Protein AF-A0A4Y2KH23-F1 (afdb_monomer)

Foldseek 3Di:
DDDDDDDPPPPDDDDWDWWFFWDDPAFTWTADPVRDIDTDDGDDDDDDPDDDDDPWDQDVFFRTWTFGCDPPDRAGQKIKTKGKDALDPPPPPFVADPVCCVQQPVVCSVDIDIDIAIDGQFDPFAWAWACPDPDPPDHIDTDRRPCPPVVNLVSRLVSVVVVVCVCPDPVNVVVVRDPGPGDPVVCPVCVVVSSVSSSVVCVNRPTDPPQDEQNQAEDQLPPPSHQAYPLQDGRPDPPDGDQARHHHNTRHRDHCPVVSVVSNVVNVVSVVVVDPPVPDDDPDPDDDDPCVVVDDPPDD

Solvent-accessible surface area (backbone atoms only — not comparable to full-atom values): 18906 Å² total; per-residue (Å²): 138,86,78,86,82,73,85,81,83,70,86,80,83,84,83,77,56,52,44,39,52,40,81,38,102,54,36,53,37,49,37,45,76,85,80,49,78,47,86,73,53,86,66,90,87,80,90,86,87,77,95,71,100,63,101,78,63,64,51,91,64,44,49,45,46,30,32,36,52,36,94,87,52,101,51,50,43,29,44,34,39,33,25,62,47,60,74,76,64,57,76,76,78,71,69,54,57,70,68,55,42,58,60,70,43,55,86,48,42,91,46,93,42,75,47,71,45,61,43,70,29,72,64,76,41,70,52,52,76,43,79,72,62,92,53,90,84,57,73,63,47,75,43,66,45,80,59,70,33,65,66,44,46,57,51,46,37,54,40,50,53,49,43,50,52,55,53,66,29,69,73,34,44,75,74,65,49,70,80,80,84,70,68,59,90,89,42,73,85,30,65,87,40,57,65,64,41,38,49,53,48,48,73,76,63,70,74,82,89,80,68,75,54,34,83,37,14,37,37,59,80,84,43,88,82,37,42,15,28,90,84,30,36,34,71,97,46,84,99,41,68,64,79,52,44,32,34,36,68,63,65,59,87,60,77,52,65,63,60,27,53,51,48,42,55,54,47,51,52,55,50,55,70,71,48,84,57,95,82,67,84,74,88,82,88,69,93,69,82,83,63,73,89,76,63,68,98,83,72,132

pLDDT: mean 70.67, std 25.88, range [19.98, 98.38]

Structure (mmCIF, N/CA/C/O backbone):
data_AF-A0A4Y2KH23-F1
#
_entry.id   AF-A0A4Y2KH23-F1
#
loop_
_atom_site.group_PDB
_atom_site.id
_atom_site.type_symbol
_atom_site.label_atom_id
_atom_site.label_alt_id
_atom_site.label_comp_id
_atom_site.label_asym_id
_atom_site.label_entity_id
_atom_site.label_seq_id
_atom_site.pdbx_PDB_ins_code
_atom_site.Cartn_x
_atom_site.Cartn_y
_atom_site.Cartn_z
_atom_site.occupancy
_atom_site.B_iso_or_equiv
_atom_site.auth_seq_id
_atom_site.auth_comp_id
_atom_site.auth_asym_id
_atom_site.auth_atom_id
_atom_site.pdbx_PDB_model_num
ATOM 1 N N . MET A 1 1 ? 5.580 35.843 11.566 1.00 23.45 1 MET A N 1
ATOM 2 C CA . MET A 1 1 ? 4.644 36.441 10.587 1.00 23.45 1 MET A CA 1
ATOM 3 C C . MET A 1 1 ? 4.777 35.689 9.266 1.00 23.45 1 MET A C 1
ATOM 5 O O . MET A 1 1 ? 5.581 36.081 8.434 1.00 23.45 1 MET A O 1
ATOM 9 N N . CYS A 1 2 ? 4.043 34.591 9.079 1.00 19.98 2 CYS A N 1
ATOM 10 C CA . CYS A 1 2 ? 3.930 33.943 7.767 1.00 19.98 2 CYS A CA 1
ATOM 11 C C . CYS A 1 2 ? 2.692 34.508 7.065 1.00 19.98 2 CYS A C 1
ATOM 13 O O . CYS A 1 2 ? 1.589 34.417 7.603 1.00 19.98 2 CYS A O 1
ATOM 15 N N . ARG A 1 3 ? 2.871 35.142 5.902 1.00 20.91 3 ARG A N 1
ATOM 16 C CA . ARG A 1 3 ? 1.757 35.584 5.052 1.00 20.91 3 ARG A CA 1
ATOM 17 C C . ARG A 1 3 ? 1.299 34.425 4.166 1.00 20.91 3 ARG A C 1
ATOM 19 O O . ARG A 1 3 ? 2.123 33.767 3.540 1.00 20.91 3 ARG A O 1
ATOM 26 N N . ARG A 1 4 ? -0.021 34.232 4.101 1.00 21.44 4 ARG A N 1
ATOM 27 C CA . ARG A 1 4 ? -0.732 33.450 3.078 1.00 21.44 4 ARG A CA 1
ATOM 28 C C . ARG A 1 4 ? -0.324 33.949 1.689 1.00 21.44 4 ARG A C 1
ATOM 30 O O . ARG A 1 4 ? -0.474 35.138 1.418 1.00 21.44 4 ARG A O 1
ATOM 37 N N . VAL A 1 5 ? 0.129 33.053 0.818 1.00 25.16 5 VAL A N 1
ATOM 38 C CA . VAL A 1 5 ? 0.096 33.279 -0.631 1.00 25.16 5 VAL A CA 1
ATOM 39 C C . VAL A 1 5 ? -1.180 32.604 -1.122 1.00 25.16 5 VAL A C 1
ATOM 41 O O . VAL A 1 5 ? -1.342 31.399 -0.952 1.00 25.16 5 VAL A O 1
ATOM 44 N N . THR A 1 6 ? -2.134 33.402 -1.597 1.00 23.20 6 THR A N 1
ATOM 45 C CA . THR A 1 6 ? -3.434 32.943 -2.095 1.00 23.20 6 THR A CA 1
ATOM 46 C C . THR A 1 6 ? -3.326 32.399 -3.519 1.00 23.20 6 THR A C 1
ATOM 48 O O . THR A 1 6 ? -2.424 32.753 -4.276 1.00 23.20 6 THR A O 1
ATOM 51 N N . SER A 1 7 ? -4.271 31.521 -3.843 1.00 28.25 7 SER A N 1
ATOM 52 C CA . SER A 1 7 ? -4.408 30.615 -4.992 1.00 28.25 7 SER A CA 1
ATOM 53 C C . SER A 1 7 ? -4.465 31.238 -6.394 1.00 28.25 7 SER A C 1
ATOM 55 O O . SER A 1 7 ? -4.628 30.507 -7.367 1.00 28.25 7 SER A O 1
ATOM 57 N N . ASP A 1 8 ? -4.310 32.551 -6.546 1.00 22.89 8 ASP A N 1
ATOM 58 C CA . ASP A 1 8 ? -4.695 33.233 -7.791 1.00 22.89 8 ASP A CA 1
ATOM 59 C C . ASP A 1 8 ? -3.586 33.297 -8.858 1.00 22.89 8 ASP A C 1
ATOM 61 O O . ASP A 1 8 ? -3.820 33.782 -9.962 1.00 22.89 8 ASP A O 1
ATOM 65 N N . SER A 1 9 ? -2.377 32.791 -8.585 1.00 24.61 9 SER A N 1
ATOM 66 C CA . SER A 1 9 ? -1.238 32.871 -9.522 1.00 24.61 9 SER A CA 1
ATOM 67 C C . SER A 1 9 ? -0.923 31.583 -10.298 1.00 24.61 9 SER A C 1
ATOM 69 O O . SER A 1 9 ? -0.006 31.587 -11.117 1.00 24.61 9 SER A O 1
ATOM 71 N N . LEU A 1 10 ? -1.665 30.489 -10.080 1.00 30.12 10 LEU A N 1
ATOM 72 C CA . LEU A 1 10 ? -1.408 29.183 -10.719 1.00 30.12 10 LEU A CA 1
ATOM 73 C C . LEU A 1 10 ? -2.339 28.860 -11.899 1.00 30.12 10 LEU A C 1
ATOM 75 O O . LEU A 1 10 ? -2.181 27.826 -12.551 1.00 30.12 10 LEU A O 1
ATOM 79 N N . ALA A 1 11 ? -3.284 29.742 -12.216 1.00 24.42 11 ALA A N 1
ATOM 80 C CA . ALA A 1 11 ? -4.231 29.551 -13.306 1.00 24.42 11 ALA A CA 1
ATOM 81 C C . ALA A 1 11 ? -3.629 29.973 -14.656 1.00 24.42 11 ALA A C 1
ATOM 83 O O . ALA A 1 11 ? -4.035 30.993 -15.200 1.00 24.42 11 ALA A O 1
ATOM 84 N N . GLN A 1 12 ? -2.643 29.226 -15.169 1.00 27.17 12 GLN A N 1
ATOM 85 C CA . GLN A 1 12 ? -2.296 29.144 -16.602 1.00 27.17 12 GLN A CA 1
ATOM 86 C C . GLN A 1 12 ? -1.076 28.227 -16.810 1.00 27.17 12 GLN A C 1
ATOM 88 O O . GLN A 1 12 ? 0.062 28.687 -16.834 1.00 27.17 12 GLN A O 1
ATOM 93 N N . SER A 1 13 ? -1.295 26.914 -16.933 1.00 27.09 13 SER A N 1
ATOM 94 C CA . SER A 1 13 ? -0.541 26.030 -17.849 1.00 27.09 13 SER A CA 1
ATOM 95 C C . SER A 1 13 ? -0.932 24.556 -17.673 1.00 27.09 13 SER A C 1
ATOM 97 O O . SER A 1 13 ? -0.821 23.977 -16.595 1.00 27.09 13 SER A O 1
ATOM 99 N N . GLU A 1 14 ? -1.348 23.951 -18.782 1.00 25.73 14 GLU A N 1
ATOM 100 C CA . GLU A 1 14 ? -1.308 22.513 -19.066 1.00 25.73 14 GLU A CA 1
ATOM 101 C C . GLU A 1 14 ? -0.485 22.323 -20.355 1.00 25.73 14 GLU A C 1
ATOM 103 O O . GLU A 1 14 ? -0.471 23.254 -21.168 1.00 25.73 14 GLU A O 1
ATOM 108 N N . PRO A 1 15 ? 0.219 21.185 -20.566 1.00 35.81 15 PRO A N 1
ATOM 109 C CA . PRO A 1 15 ? -0.150 19.831 -20.133 1.00 35.81 15 PRO A CA 1
ATOM 110 C C . PRO A 1 15 ? 0.918 19.071 -19.314 1.00 35.81 15 PRO A C 1
ATOM 112 O O . PRO A 1 15 ? 2.116 19.329 -19.396 1.00 35.81 15 PRO A O 1
ATOM 115 N N . SER A 1 16 ? 0.462 18.055 -18.566 1.00 30.73 16 SER A N 1
ATOM 116 C CA . SER A 1 16 ? 1.234 17.077 -17.763 1.00 30.73 16 SER A CA 1
ATOM 117 C C . SER A 1 16 ? 2.024 17.637 -16.563 1.00 30.73 16 SER A C 1
ATOM 119 O O . SER A 1 16 ? 3.249 17.745 -16.582 1.00 30.73 16 SER A O 1
ATOM 121 N N . LYS A 1 17 ? 1.306 17.939 -15.472 1.00 36.91 17 LYS A N 1
ATOM 122 C CA . LYS A 1 17 ? 1.866 18.371 -14.180 1.00 36.91 17 LYS A CA 1
ATOM 123 C C . LYS A 1 17 ? 2.595 17.215 -13.474 1.00 36.91 17 LYS A C 1
ATOM 125 O O . LYS A 1 17 ? 1.992 16.419 -12.760 1.00 36.91 17 LYS A O 1
ATOM 130 N N . VAL A 1 18 ? 3.909 17.123 -13.655 1.00 34.44 18 VAL A N 1
ATOM 131 C CA . VAL A 1 18 ? 4.783 16.418 -12.705 1.00 34.44 18 VAL A CA 1
ATOM 132 C C . VAL A 1 18 ? 5.230 17.438 -11.669 1.00 34.44 18 VAL A C 1
ATOM 134 O O . VAL A 1 18 ? 6.025 18.324 -11.979 1.00 34.44 18 VAL A O 1
ATOM 137 N N . THR A 1 19 ? 4.712 17.329 -10.449 1.00 37.78 19 THR A N 1
ATOM 138 C CA . THR A 1 19 ? 5.128 18.186 -9.338 1.00 37.78 19 THR A CA 1
ATOM 139 C C . THR A 1 19 ? 6.183 17.435 -8.539 1.00 37.78 19 THR A C 1
ATOM 141 O O . THR A 1 19 ? 5.890 16.639 -7.648 1.00 37.78 19 THR A O 1
ATOM 144 N N . MET A 1 20 ? 7.450 17.666 -8.874 1.00 34.03 20 MET A N 1
ATOM 145 C CA . MET A 1 20 ? 8.556 17.132 -8.087 1.00 34.03 20 MET A CA 1
ATOM 146 C C . MET A 1 20 ? 8.697 17.969 -6.811 1.00 34.03 20 MET A C 1
ATOM 148 O O . MET A 1 20 ? 9.160 19.110 -6.857 1.00 34.03 20 MET A O 1
ATOM 152 N N . VAL A 1 21 ? 8.257 17.411 -5.683 1.00 33.31 21 VAL A N 1
ATOM 153 C CA . VAL A 1 21 ? 8.494 17.973 -4.350 1.00 33.31 21 VAL A CA 1
ATOM 154 C C . VAL A 1 21 ? 9.718 17.271 -3.777 1.00 33.31 21 VAL A C 1
ATOM 156 O O . VAL A 1 21 ? 9.652 16.109 -3.387 1.00 33.31 21 VAL A O 1
ATOM 159 N N . LEU A 1 22 ? 10.852 17.971 -3.768 1.00 31.50 22 LEU A N 1
ATOM 160 C CA . LEU A 1 22 ? 12.097 17.456 -3.207 1.00 31.50 22 LEU A CA 1
ATOM 161 C C . LEU A 1 22 ? 12.134 17.772 -1.710 1.00 31.50 22 LEU A C 1
ATOM 163 O O . LEU A 1 22 ? 12.276 18.933 -1.320 1.00 31.50 22 LEU A O 1
ATOM 167 N N . TYR A 1 23 ? 12.032 16.738 -0.878 1.00 29.91 23 TYR A N 1
ATOM 168 C CA . TYR A 1 23 ? 12.344 16.833 0.545 1.00 29.91 23 TYR A CA 1
ATOM 169 C C . TYR A 1 23 ? 13.845 16.607 0.734 1.00 29.91 23 TYR A C 1
ATOM 171 O O . TYR A 1 23 ? 14.314 15.473 0.720 1.00 29.91 23 TYR A O 1
ATOM 179 N N . SER A 1 24 ? 14.606 17.689 0.898 1.00 32.66 24 SER A N 1
ATOM 180 C CA . SER A 1 24 ? 15.935 17.622 1.505 1.00 32.66 24 SER A CA 1
ATOM 181 C C . SER A 1 24 ? 15.797 17.962 2.985 1.00 32.66 24 SER A C 1
ATOM 183 O O . SER A 1 24 ? 15.064 18.883 3.350 1.00 32.66 24 SER A O 1
ATOM 185 N N . SER A 1 25 ? 16.543 17.267 3.845 1.00 30.84 25 SER A N 1
ATOM 186 C CA . SER A 1 25 ? 16.662 17.576 5.277 1.00 30.84 25 SER A CA 1
ATOM 187 C C . SER A 1 25 ? 17.222 18.979 5.560 1.00 30.84 25 SER A C 1
ATOM 189 O O . SER A 1 25 ? 17.333 19.368 6.721 1.00 30.84 25 SER A O 1
ATOM 191 N N . THR A 1 26 ? 17.550 19.761 4.524 1.00 29.52 26 THR A N 1
ATOM 192 C CA . THR A 1 26 ? 18.034 21.136 4.673 1.00 29.52 26 THR A CA 1
ATOM 193 C C . THR A 1 26 ? 17.267 22.201 3.885 1.00 29.52 26 THR A C 1
ATOM 195 O O . THR A 1 26 ? 17.331 23.349 4.320 1.00 29.52 26 THR A O 1
ATOM 198 N N . GLU A 1 27 ? 16.496 21.881 2.828 1.00 30.50 27 GLU A N 1
ATOM 199 C CA . GLU A 1 27 ? 15.675 22.858 2.074 1.00 30.50 27 GLU A CA 1
ATOM 200 C C . GLU A 1 27 ? 14.473 22.209 1.340 1.00 30.50 27 GLU A C 1
ATOM 202 O O . GLU A 1 27 ? 14.573 21.099 0.817 1.00 30.50 27 GLU A O 1
ATOM 207 N N . CYS A 1 28 ? 13.342 22.925 1.245 1.00 28.34 28 CYS A N 1
ATOM 208 C CA . CYS A 1 28 ? 12.217 22.584 0.357 1.00 28.34 28 CYS A CA 1
ATOM 209 C C . CYS A 1 28 ? 12.418 23.238 -1.021 1.00 28.34 28 CYS A C 1
ATOM 211 O O . CYS A 1 28 ? 12.505 24.468 -1.120 1.00 28.34 28 CYS A O 1
ATOM 213 N N . LEU A 1 29 ? 12.443 22.431 -2.085 1.00 31.33 29 LEU A N 1
ATOM 214 C CA . LEU A 1 29 ? 12.467 22.893 -3.477 1.00 31.33 29 LEU A CA 1
ATOM 215 C C . LEU A 1 29 ? 11.171 22.482 -4.185 1.00 31.33 29 LEU A C 1
ATOM 217 O O . LEU A 1 29 ? 10.765 21.322 -4.125 1.00 31.33 29 LEU A O 1
ATOM 221 N N . TYR A 1 30 ? 10.545 23.437 -4.878 1.00 29.56 30 TYR A N 1
ATOM 222 C CA . TYR A 1 30 ? 9.380 23.204 -5.736 1.00 29.56 30 TYR A CA 1
ATOM 223 C C . TYR A 1 30 ? 9.796 23.298 -7.211 1.00 29.56 30 TYR A C 1
ATOM 225 O O . TYR A 1 30 ? 10.467 24.259 -7.610 1.00 29.56 30 TYR A O 1
ATOM 233 N N . ALA A 1 31 ? 9.393 22.319 -8.024 1.00 31.86 31 ALA A N 1
ATOM 234 C CA . ALA A 1 31 ? 9.513 22.370 -9.478 1.00 31.86 31 ALA A CA 1
ATOM 235 C C . ALA A 1 31 ? 8.220 22.925 -10.093 1.00 31.86 31 ALA A C 1
ATOM 237 O O . ALA A 1 31 ? 7.134 22.403 -9.851 1.00 31.86 31 ALA A O 1
ATOM 238 N N . THR A 1 32 ? 8.326 23.978 -10.907 1.00 30.19 32 THR A N 1
ATOM 239 C CA . THR A 1 32 ? 7.187 24.437 -11.724 1.00 30.19 32 THR A CA 1
ATOM 240 C C . THR A 1 32 ? 7.085 23.594 -12.998 1.00 30.19 32 THR A C 1
ATOM 242 O O . THR A 1 32 ? 8.096 23.054 -13.451 1.00 30.19 32 THR A O 1
ATOM 245 N N . GLY A 1 33 ? 5.887 23.500 -13.594 1.00 28.30 33 GLY A N 1
ATOM 246 C CA . GLY A 1 33 ? 5.537 22.616 -14.726 1.00 28.30 33 GLY A CA 1
ATOM 247 C C . GLY A 1 33 ? 6.393 22.717 -16.002 1.00 28.30 33 GLY A C 1
ATOM 248 O O . GLY A 1 33 ? 6.190 21.939 -16.924 1.00 28.30 33 GLY A O 1
ATOM 249 N N . ASN A 1 34 ? 7.388 23.610 -16.035 1.00 27.69 34 ASN A N 1
ATOM 250 C CA . ASN A 1 34 ? 8.397 23.725 -17.090 1.00 27.69 34 ASN A CA 1
ATOM 251 C C . ASN A 1 34 ? 9.761 23.100 -16.722 1.00 27.69 34 ASN A C 1
ATOM 253 O O . ASN A 1 34 ? 10.752 23.363 -17.397 1.00 27.69 34 ASN A O 1
ATOM 257 N N . GLY A 1 35 ? 9.855 22.317 -15.641 1.00 30.92 35 GLY A N 1
ATOM 258 C CA . GLY A 1 35 ? 11.104 21.648 -15.246 1.00 30.92 35 GLY A CA 1
ATOM 259 C C . GLY A 1 35 ? 12.166 22.582 -14.652 1.00 30.92 35 GLY A C 1
ATOM 260 O O . GLY A 1 35 ? 13.348 22.254 -14.660 1.00 30.92 35 GLY A O 1
ATOM 261 N N . THR A 1 36 ? 11.761 23.746 -14.131 1.00 27.59 36 THR A N 1
ATOM 262 C CA . THR A 1 36 ? 12.660 24.684 -13.437 1.00 27.59 36 THR A CA 1
ATOM 263 C C . THR A 1 36 ? 12.423 24.643 -11.927 1.00 27.59 36 THR A C 1
ATOM 265 O O . THR A 1 36 ? 11.287 24.775 -11.460 1.00 27.59 36 THR A O 1
ATOM 268 N N . PHE A 1 37 ? 13.505 24.452 -11.167 1.00 33.78 37 PHE A N 1
ATOM 269 C CA . PHE A 1 37 ? 13.514 24.399 -9.702 1.00 33.78 37 PHE A CA 1
ATOM 270 C C . PHE A 1 37 ? 13.705 25.807 -9.112 1.00 33.78 37 PHE A C 1
ATOM 272 O O . PHE A 1 37 ? 14.584 26.547 -9.557 1.00 33.78 37 PHE A O 1
ATOM 279 N N . ARG A 1 38 ? 12.909 26.191 -8.102 1.00 30.28 38 ARG A N 1
ATOM 280 C CA . ARG A 1 38 ? 13.111 27.433 -7.322 1.00 30.28 38 ARG A CA 1
ATOM 281 C C . ARG A 1 38 ? 13.264 27.128 -5.826 1.00 30.28 38 ARG A C 1
ATOM 283 O O . ARG A 1 38 ? 12.441 26.415 -5.259 1.00 30.28 38 ARG A O 1
ATOM 290 N N . GLN A 1 39 ? 14.311 27.690 -5.210 1.00 30.91 39 GLN A N 1
ATOM 291 C CA . GLN A 1 39 ? 14.680 27.576 -3.786 1.00 30.91 39 GLN A CA 1
ATOM 292 C C . GLN A 1 39 ? 13.744 28.399 -2.895 1.00 30.91 39 GLN A C 1
ATOM 294 O O . GLN A 1 39 ? 13.538 29.579 -3.178 1.00 30.91 39 GLN A O 1
ATOM 299 N N . VAL A 1 40 ? 13.174 27.794 -1.838 1.00 29.19 40 VAL A N 1
ATOM 300 C CA . VAL A 1 40 ? 12.154 28.465 -1.005 1.00 29.19 40 VAL A CA 1
ATOM 301 C C . VAL A 1 40 ? 12.583 28.720 0.448 1.00 29.19 40 VAL A C 1
ATOM 303 O O . VAL A 1 40 ? 12.196 29.759 0.970 1.00 29.19 40 VAL A O 1
ATOM 306 N N . VAL A 1 41 ? 13.407 27.900 1.121 1.00 26.59 41 VAL A N 1
ATOM 307 C CA . VAL A 1 41 ? 13.832 28.190 2.519 1.00 26.59 41 VAL A CA 1
ATOM 308 C C . VAL A 1 41 ? 15.168 27.524 2.873 1.00 26.59 41 VAL A C 1
ATOM 310 O O . VAL A 1 41 ? 15.341 26.354 2.559 1.00 26.59 41 VAL A O 1
ATOM 313 N N . ARG A 1 42 ? 16.047 28.240 3.598 1.00 25.67 42 ARG A N 1
ATOM 314 C CA . ARG A 1 42 ? 17.336 27.773 4.152 1.00 25.67 42 ARG A CA 1
ATOM 315 C C . ARG A 1 42 ? 17.248 27.627 5.680 1.00 25.67 42 ARG A C 1
ATOM 317 O O . ARG A 1 42 ? 16.921 28.611 6.344 1.00 25.67 42 ARG A O 1
ATOM 324 N N . MET A 1 43 ? 17.571 26.461 6.253 1.00 25.81 43 MET A N 1
ATOM 325 C CA . MET A 1 43 ? 17.738 26.295 7.713 1.00 25.81 43 MET A CA 1
ATOM 326 C C . MET A 1 43 ? 19.205 26.000 8.081 1.00 25.81 43 MET A C 1
ATOM 328 O O . MET A 1 43 ? 19.801 25.091 7.506 1.00 25.81 43 MET A O 1
ATOM 332 N N . PRO A 1 44 ? 19.830 26.757 9.008 1.00 24.27 44 PRO A N 1
ATOM 333 C CA . PRO A 1 44 ? 21.233 26.580 9.353 1.00 24.27 44 PRO A CA 1
ATOM 334 C C . PRO A 1 44 ? 21.394 25.596 10.522 1.00 24.27 44 PRO A C 1
ATOM 336 O O . PRO A 1 44 ? 20.778 25.774 11.569 1.00 24.27 44 PRO A O 1
ATOM 339 N N . ASN A 1 45 ? 22.309 24.638 10.352 1.00 26.86 45 ASN A N 1
ATOM 340 C CA . ASN A 1 45 ? 22.893 23.728 11.353 1.00 26.86 45 ASN A CA 1
ATOM 341 C C . ASN A 1 45 ? 22.297 22.310 11.442 1.00 26.86 45 ASN A C 1
ATOM 343 O O . ASN A 1 45 ? 21.460 22.011 12.287 1.00 26.86 45 ASN A O 1
ATOM 347 N N . SER A 1 46 ? 22.880 21.386 10.674 1.00 23.39 46 SER A N 1
ATOM 348 C CA . SER A 1 46 ? 23.209 20.030 11.151 1.00 23.39 46 SER A CA 1
ATOM 349 C C . SER A 1 46 ? 24.325 19.405 10.292 1.00 23.39 46 SER A C 1
ATOM 351 O O . SER A 1 46 ? 24.148 19.056 9.135 1.00 23.39 46 SER A O 1
ATOM 353 N N . VAL A 1 47 ? 25.520 19.379 10.889 1.00 23.28 47 VAL A N 1
ATOM 354 C CA . VAL A 1 47 ? 26.686 18.489 10.710 1.00 23.28 47 VAL A CA 1
ATOM 355 C C . VAL A 1 47 ? 26.842 17.745 9.365 1.00 23.28 47 VAL A C 1
ATOM 357 O O . VAL A 1 47 ? 26.534 16.564 9.246 1.00 23.28 47 VAL A O 1
ATOM 360 N N . CYS A 1 48 ? 27.493 18.400 8.397 1.00 23.30 48 CYS A N 1
ATOM 361 C CA . CYS A 1 48 ? 28.135 17.747 7.251 1.00 23.30 48 CYS A CA 1
ATOM 362 C C . CYS A 1 48 ? 29.601 17.404 7.575 1.00 23.30 48 CYS A C 1
ATOM 364 O O . CYS A 1 48 ? 30.440 18.298 7.701 1.00 23.30 48 CYS A O 1
ATOM 366 N N . ARG A 1 49 ? 29.948 16.115 7.628 1.00 22.92 49 ARG A N 1
ATOM 367 C CA . ARG A 1 49 ? 31.318 15.632 7.373 1.00 22.92 49 ARG A CA 1
ATOM 368 C C . ARG A 1 49 ? 31.268 14.411 6.459 1.00 22.92 49 ARG A C 1
ATOM 370 O O . ARG A 1 49 ? 31.278 13.284 6.930 1.00 22.92 49 ARG A O 1
ATOM 377 N N . ASN A 1 50 ? 31.217 14.660 5.154 1.00 24.28 50 ASN A N 1
ATOM 378 C CA . ASN A 1 50 ? 32.189 14.126 4.196 1.00 24.28 50 ASN A CA 1
ATOM 379 C C . ASN A 1 50 ? 31.907 14.687 2.795 1.00 24.28 50 ASN A C 1
ATOM 381 O O . ASN A 1 50 ? 31.021 14.248 2.079 1.00 24.28 50 ASN A O 1
ATOM 385 N N . VAL A 1 51 ? 32.673 15.731 2.483 1.00 26.97 51 VAL A N 1
ATOM 386 C CA . VAL A 1 51 ? 33.251 16.104 1.185 1.00 26.97 51 VAL A CA 1
ATOM 387 C C . VAL A 1 51 ? 32.632 15.446 -0.059 1.00 26.97 51 VAL A C 1
ATOM 389 O O . VAL A 1 51 ? 33.067 14.378 -0.476 1.00 26.97 51 VAL A O 1
ATOM 392 N N . SER A 1 52 ? 31.695 16.146 -0.702 1.00 25.02 52 SER A N 1
ATOM 393 C CA . SER A 1 52 ? 31.557 16.274 -2.165 1.00 25.02 52 SER A CA 1
ATOM 394 C C . SER A 1 52 ? 30.544 17.388 -2.450 1.00 25.02 52 SER A C 1
ATOM 396 O O . SER A 1 52 ? 29.409 17.336 -1.991 1.00 25.02 52 SER A O 1
ATOM 398 N N . TYR A 1 53 ? 30.971 18.444 -3.140 1.00 28.80 53 TYR A N 1
ATOM 399 C CA . TYR A 1 53 ? 30.132 19.592 -3.486 1.00 28.80 53 TYR A CA 1
ATOM 400 C C . TYR A 1 53 ? 29.128 19.194 -4.583 1.00 28.80 53 TYR A C 1
ATOM 402 O O . TYR A 1 53 ? 29.492 19.122 -5.752 1.00 28.80 53 TYR A O 1
ATOM 410 N N . GLY A 1 54 ? 27.872 18.939 -4.211 1.00 30.36 54 GLY A N 1
ATOM 411 C CA . GLY A 1 54 ? 26.764 18.677 -5.135 1.00 30.36 54 GLY A CA 1
ATOM 412 C C . GLY A 1 54 ? 25.402 18.731 -4.419 1.00 30.36 54 GLY A C 1
ATOM 413 O O . GLY A 1 54 ? 25.350 18.457 -3.223 1.00 30.36 54 GLY A O 1
ATOM 414 N N . PRO A 1 55 ? 24.300 19.109 -5.098 1.00 32.91 55 PRO A N 1
ATOM 415 C CA . PRO A 1 55 ? 22.997 19.435 -4.489 1.00 32.91 55 PRO A CA 1
ATOM 416 C C . PRO A 1 55 ? 22.150 18.221 -4.047 1.00 32.91 55 PRO A C 1
ATOM 418 O O . PRO A 1 55 ? 20.940 18.344 -3.878 1.00 32.91 55 PRO A O 1
ATOM 421 N N . LEU A 1 56 ? 22.754 17.046 -3.879 1.00 32.31 56 LEU A N 1
ATOM 422 C CA . LEU A 1 56 ? 22.059 15.801 -3.555 1.00 32.31 56 LEU A CA 1
ATOM 423 C C . LEU A 1 56 ? 22.425 15.376 -2.128 1.00 32.31 56 LEU A C 1
ATOM 425 O O . LEU A 1 56 ? 23.590 15.115 -1.842 1.00 32.31 56 LEU A O 1
ATOM 429 N N . SER A 1 57 ? 21.440 15.288 -1.235 1.00 33.31 57 SER A N 1
ATOM 430 C CA . SER A 1 57 ? 21.599 14.651 0.078 1.00 33.31 57 SER A CA 1
ATOM 431 C C . SER A 1 57 ? 20.430 13.699 0.339 1.00 33.31 57 SER A C 1
ATOM 433 O O . SER A 1 57 ? 19.276 14.113 0.256 1.00 33.31 57 SER A O 1
ATOM 435 N N . SER A 1 58 ? 20.767 12.440 0.631 1.00 35.88 58 SER A N 1
ATOM 436 C CA . SER A 1 58 ? 19.893 11.261 0.731 1.00 35.88 58 SER A CA 1
ATOM 437 C C . SER A 1 58 ? 19.180 11.155 2.082 1.00 35.88 58 SER A C 1
ATOM 439 O O . SER A 1 58 ? 19.794 11.408 3.118 1.00 35.88 58 SER A O 1
ATOM 441 N N . VAL A 1 59 ? 17.933 10.676 2.089 1.00 37.41 59 VAL A N 1
ATOM 442 C CA . VAL A 1 59 ? 17.378 9.954 3.247 1.00 37.41 59 VAL A CA 1
ATOM 443 C C . VAL A 1 59 ? 17.886 8.511 3.127 1.00 37.41 59 VAL A C 1
ATOM 445 O O . VAL A 1 59 ? 18.036 8.008 2.015 1.00 37.41 59 VAL A O 1
ATOM 448 N N . GLU A 1 60 ? 18.276 7.845 4.210 1.00 49.16 60 GLU A N 1
ATOM 449 C CA . GLU A 1 60 ? 18.780 6.467 4.093 1.00 49.16 60 GLU A CA 1
ATOM 450 C C . GLU A 1 60 ? 17.711 5.562 3.430 1.00 49.16 60 GLU A C 1
ATOM 452 O O . GLU A 1 60 ? 16.526 5.641 3.74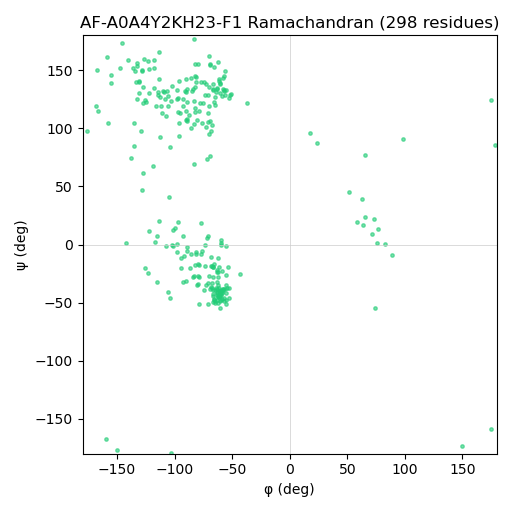9 1.00 49.16 60 GLU A O 1
ATOM 457 N N . PHE A 1 61 ? 18.143 4.753 2.452 1.00 58.78 61 PHE A N 1
ATOM 458 C CA . PHE A 1 61 ? 17.363 4.007 1.443 1.00 58.78 61 PHE A CA 1
ATOM 459 C C . PHE A 1 61 ? 16.745 4.835 0.295 1.00 58.78 61 PHE A C 1
ATOM 461 O O . PHE A 1 61 ? 17.023 4.529 -0.864 1.00 58.78 61 PHE A O 1
ATOM 468 N N . ILE A 1 62 ? 15.951 5.879 0.561 1.00 66.44 62 ILE A N 1
ATOM 469 C CA . ILE A 1 62 ? 15.343 6.717 -0.496 1.00 66.44 62 ILE A CA 1
ATOM 470 C C . ILE A 1 62 ? 16.166 7.985 -0.734 1.00 66.44 62 ILE A C 1
ATOM 472 O O . ILE A 1 62 ? 16.202 8.899 0.086 1.00 66.44 62 ILE A O 1
ATOM 476 N N . THR A 1 63 ? 16.760 8.091 -1.915 1.00 67.62 63 THR A N 1
ATOM 477 C CA . THR A 1 63 ? 17.612 9.219 -2.301 1.00 67.62 63 THR A CA 1
ATOM 478 C C . THR A 1 63 ? 16.803 10.439 -2.740 1.00 67.62 63 THR A C 1
ATOM 480 O O . THR A 1 63 ? 17.214 11.568 -2.482 1.00 67.62 63 THR A O 1
ATOM 483 N N . SER A 1 64 ? 15.655 10.247 -3.400 1.00 74.12 64 SER A N 1
ATOM 484 C CA . SER A 1 64 ? 14.738 11.345 -3.746 1.00 74.12 64 SER A CA 1
ATOM 485 C C . SER A 1 64 ? 13.309 10.864 -4.005 1.00 74.12 64 SER A C 1
ATOM 487 O O . SER A 1 64 ? 13.081 9.680 -4.254 1.00 74.12 64 SER A O 1
ATOM 489 N N . MET A 1 65 ? 12.345 11.789 -3.944 1.00 79.06 65 MET A N 1
ATOM 490 C CA . MET A 1 65 ? 10.922 11.516 -4.169 1.00 79.06 65 MET A CA 1
ATOM 491 C C . MET A 1 65 ? 10.301 12.542 -5.124 1.00 79.06 65 MET A C 1
ATOM 493 O O . MET A 1 65 ? 10.785 13.670 -5.236 1.00 79.06 65 MET A O 1
ATOM 497 N N . ALA A 1 66 ? 9.239 12.152 -5.827 1.00 81.38 66 ALA A N 1
ATOM 498 C CA . ALA A 1 66 ? 8.469 13.024 -6.712 1.00 81.38 66 ALA A CA 1
ATOM 499 C C . ALA A 1 66 ? 6.990 12.625 -6.731 1.00 81.38 66 ALA A C 1
ATOM 501 O O . ALA A 1 66 ? 6.677 11.449 -6.596 1.00 81.38 66 ALA A O 1
ATOM 502 N N . PHE A 1 67 ? 6.087 13.573 -6.988 1.00 82.31 67 PHE A N 1
ATOM 503 C CA . PHE A 1 67 ? 4.663 13.284 -7.140 1.00 82.31 67 PHE A CA 1
ATOM 504 C C . PHE A 1 67 ? 4.230 13.474 -8.596 1.00 82.31 67 PHE A C 1
ATOM 506 O O . PHE A 1 67 ? 4.558 14.478 -9.237 1.00 82.31 67 PHE A O 1
ATOM 513 N N . LEU A 1 68 ? 3.499 12.501 -9.142 1.00 78.00 68 LEU A N 1
ATOM 514 C CA . LEU A 1 68 ? 2.894 12.630 -10.470 1.00 78.00 68 LEU A CA 1
ATOM 515 C C . LEU A 1 68 ? 1.440 13.060 -10.302 1.00 78.00 68 LEU A C 1
ATOM 517 O O . LEU A 1 68 ? 0.697 12.408 -9.567 1.00 78.00 68 LEU A O 1
ATOM 521 N N . GLY A 1 69 ? 1.057 14.154 -10.966 1.00 68.31 69 GLY A N 1
ATOM 522 C CA . GLY A 1 69 ? -0.299 14.689 -10.896 1.00 68.31 69 GLY A CA 1
ATOM 523 C C . GLY A 1 69 ? -1.348 13.667 -11.330 1.00 68.31 69 GLY A C 1
ATOM 524 O O . GLY A 1 69 ? -1.098 12.870 -12.242 1.00 68.31 69 GLY A O 1
ATOM 525 N N . GLY A 1 70 ? -2.498 13.699 -10.655 1.00 63.19 70 GLY A N 1
ATOM 526 C CA . GLY A 1 70 ? -3.654 12.880 -10.994 1.00 63.19 70 GLY A CA 1
ATOM 527 C C . GLY A 1 70 ? -4.252 13.253 -12.348 1.00 63.19 70 GLY A C 1
ATOM 528 O O . GLY A 1 70 ? -4.093 14.379 -12.824 1.00 63.19 70 GLY A O 1
ATOM 529 N N . GLN A 1 71 ? -4.903 12.287 -13.001 1.00 59.34 71 GLN A N 1
ATOM 530 C CA . GLN A 1 71 ? -5.624 12.549 -14.256 1.00 59.34 71 GLN A CA 1
ATOM 531 C C . GLN A 1 71 ? -6.993 13.205 -14.035 1.00 59.34 71 GLN A C 1
ATOM 533 O O . GLN A 1 71 ? -7.458 13.919 -14.919 1.00 59.34 71 GLN A O 1
ATOM 538 N N . GLU A 1 72 ? -7.624 12.964 -12.882 1.00 59.12 72 GLU A N 1
ATOM 539 C CA . GLU A 1 72 ? -9.011 13.374 -12.607 1.00 59.12 72 GLU A CA 1
ATOM 540 C C . GLU A 1 72 ? -9.157 14.257 -11.358 1.00 59.12 72 GLU A C 1
ATOM 542 O O . GLU A 1 72 ? -10.100 15.043 -11.283 1.00 59.12 72 GLU A O 1
ATOM 547 N N . GLU A 1 73 ? -8.228 14.174 -10.399 1.00 60.78 73 GLU A N 1
ATOM 548 C CA . GLU A 1 73 ? -8.332 14.855 -9.103 1.00 60.78 73 GLU A CA 1
ATOM 549 C C . GLU A 1 73 ? -7.132 15.779 -8.827 1.00 60.78 73 GLU A C 1
ATOM 551 O O . GLU A 1 73 ? -6.047 15.614 -9.387 1.00 60.78 73 GLU A O 1
ATOM 556 N N . ASP A 1 74 ? -7.321 16.759 -7.937 1.00 71.50 74 ASP A N 1
ATOM 557 C CA . ASP A 1 74 ? -6.313 17.776 -7.571 1.00 71.50 74 ASP A CA 1
ATOM 558 C C . ASP A 1 74 ? -5.144 17.222 -6.721 1.00 71.50 74 ASP A C 1
ATOM 560 O O . ASP A 1 74 ? -4.275 17.972 -6.266 1.00 71.50 74 ASP A O 1
ATOM 564 N N . PHE A 1 75 ? -5.098 15.907 -6.499 1.00 73.44 75 PHE A N 1
ATOM 565 C CA . PHE A 1 75 ? -4.064 15.215 -5.730 1.00 73.44 75 PHE A CA 1
ATOM 566 C C . PHE A 1 75 ? -3.289 14.201 -6.590 1.00 73.44 75 PHE A C 1
ATOM 568 O O . PHE A 1 75 ? -3.749 13.797 -7.659 1.00 73.44 75 PHE A O 1
ATOM 575 N N . PRO A 1 76 ? -2.064 13.819 -6.184 1.00 83.31 76 PRO A N 1
ATOM 576 C CA . PRO A 1 76 ? -1.224 12.949 -6.999 1.00 83.31 76 PRO A CA 1
ATOM 577 C C . PRO A 1 76 ? -1.712 11.496 -7.025 1.00 83.31 76 PRO A C 1
ATOM 579 O O . PRO A 1 76 ? -2.022 10.917 -5.988 1.00 83.31 76 PRO A O 1
ATOM 582 N N . ASP A 1 77 ? -1.668 10.874 -8.205 1.00 83.25 77 ASP A N 1
ATOM 583 C CA . ASP A 1 77 ? -1.905 9.430 -8.361 1.00 83.25 77 ASP A CA 1
ATOM 584 C C . ASP A 1 77 ? -0.721 8.619 -7.818 1.00 83.25 77 ASP A C 1
ATOM 586 O O . ASP A 1 77 ? -0.881 7.511 -7.298 1.00 83.25 77 ASP A O 1
ATOM 590 N N . HIS A 1 78 ? 0.490 9.162 -7.980 1.00 86.88 78 HIS A N 1
ATOM 591 C CA . HIS A 1 78 ? 1.728 8.442 -7.723 1.00 86.88 78 HIS A CA 1
ATOM 592 C C . HIS A 1 78 ? 2.701 9.221 -6.857 1.00 86.88 78 HIS A C 1
ATOM 594 O O . HIS A 1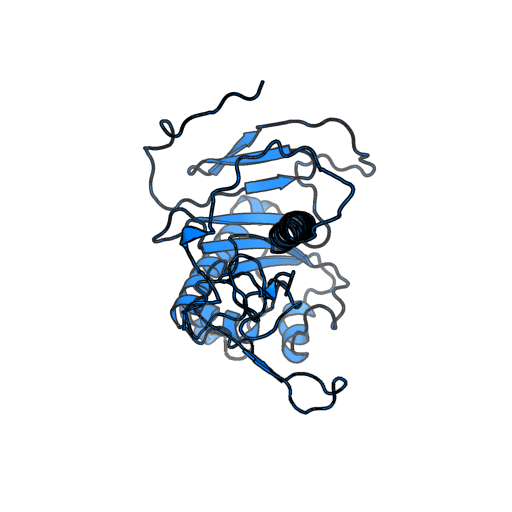 78 ? 2.959 10.402 -7.097 1.00 86.88 78 HIS A O 1
ATOM 600 N N . GLU A 1 79 ? 3.347 8.484 -5.963 1.00 88.12 79 GLU A N 1
ATOM 601 C CA . GLU A 1 79 ? 4.600 8.873 -5.332 1.00 88.12 79 GLU A CA 1
ATOM 602 C C . GLU A 1 79 ? 5.724 8.032 -5.943 1.00 88.12 79 GLU A C 1
ATOM 604 O O . GLU A 1 79 ? 5.697 6.799 -5.937 1.00 88.12 79 GLU A O 1
ATOM 609 N N . ILE A 1 80 ? 6.680 8.707 -6.567 1.00 86.38 80 ILE A N 1
ATOM 610 C CA . ILE A 1 80 ? 7.840 8.101 -7.204 1.00 86.38 80 ILE A CA 1
ATOM 611 C C . ILE A 1 80 ? 9.004 8.180 -6.237 1.00 86.38 80 ILE A C 1
ATOM 613 O O . ILE A 1 80 ? 9.375 9.274 -5.820 1.00 86.38 80 ILE A O 1
ATOM 617 N N . TYR A 1 81 ? 9.618 7.040 -5.953 1.00 84.12 81 TYR A N 1
ATOM 618 C CA . TYR A 1 81 ? 10.813 6.952 -5.128 1.00 84.12 81 TYR A CA 1
ATOM 619 C C . TYR A 1 81 ? 12.018 6.598 -5.992 1.00 84.12 81 TYR A C 1
ATOM 621 O O . TYR A 1 81 ? 11.980 5.630 -6.751 1.00 84.12 81 TYR A O 1
ATOM 629 N N . PHE A 1 82 ? 13.107 7.342 -5.837 1.00 81.50 82 PHE A N 1
ATOM 630 C CA . PHE A 1 82 ? 14.421 6.953 -6.331 1.00 81.50 82 PHE A CA 1
ATOM 631 C C . PHE A 1 82 ? 15.245 6.460 -5.156 1.00 81.50 82 PHE A C 1
ATOM 633 O O . PHE A 1 82 ? 15.429 7.190 -4.183 1.00 81.50 82 PHE A O 1
ATOM 640 N N . ALA A 1 83 ? 15.742 5.236 -5.258 1.00 75.44 83 ALA A N 1
ATOM 641 C CA . ALA A 1 83 ? 16.566 4.625 -4.229 1.00 75.44 83 ALA A CA 1
ATOM 642 C C . ALA A 1 83 ? 17.862 4.106 -4.836 1.00 75.44 83 ALA A C 1
ATOM 644 O O . ALA A 1 83 ? 17.856 3.451 -5.882 1.00 75.44 83 ALA A O 1
ATOM 645 N N . GLU A 1 84 ? 18.971 4.376 -4.161 1.00 71.00 84 GLU A N 1
ATOM 646 C CA . GLU A 1 84 ? 20.226 3.691 -4.421 1.00 71.00 84 GLU A CA 1
ATOM 647 C C . GLU A 1 84 ? 20.157 2.284 -3.829 1.00 71.00 84 GLU A C 1
ATOM 649 O O . GLU A 1 84 ? 19.956 2.080 -2.632 1.00 71.00 84 GLU A O 1
ATOM 654 N N . ILE A 1 85 ? 20.337 1.288 -4.687 1.00 65.25 85 ILE A N 1
ATOM 655 C CA . ILE A 1 85 ? 20.444 -0.098 -4.262 1.00 65.25 85 ILE A CA 1
ATOM 656 C C . ILE A 1 85 ? 21.924 -0.355 -3.983 1.00 65.25 85 ILE A C 1
ATOM 658 O O . ILE A 1 85 ? 22.744 -0.429 -4.901 1.00 65.25 85 ILE A O 1
ATOM 662 N N . SER A 1 86 ? 22.272 -0.449 -2.696 1.00 53.12 86 SER A N 1
ATOM 663 C CA . SER A 1 86 ? 23.635 -0.788 -2.282 1.00 53.12 86 SER A CA 1
ATOM 664 C C . SER A 1 86 ? 23.964 -2.253 -2.602 1.00 53.12 86 SER A C 1
ATOM 666 O O . SER A 1 86 ? 23.077 -3.095 -2.754 1.00 53.12 86 SER A O 1
ATOM 668 N N . LYS A 1 87 ? 25.264 -2.576 -2.621 1.00 49.88 87 LYS A N 1
ATOM 669 C CA . LYS A 1 87 ? 25.807 -3.941 -2.788 1.00 49.88 87 LYS A CA 1
ATOM 670 C C . LYS A 1 87 ? 25.247 -4.960 -1.786 1.00 49.88 87 LYS A C 1
ATOM 672 O O . LYS A 1 87 ? 25.351 -6.162 -1.998 1.00 49.88 87 LYS A O 1
ATOM 677 N N . ILE A 1 88 ? 24.683 -4.475 -0.682 1.00 47.00 88 ILE A N 1
ATOM 678 C CA . ILE A 1 88 ? 24.106 -5.262 0.399 1.00 47.00 88 ILE A CA 1
ATOM 679 C C . ILE A 1 88 ? 22.631 -4.881 0.485 1.00 47.00 88 ILE A C 1
ATOM 681 O O . ILE A 1 88 ? 22.208 -4.254 1.451 1.00 47.00 88 ILE A O 1
ATOM 685 N N . ILE A 1 89 ? 21.827 -5.222 -0.523 1.00 51.19 89 ILE A N 1
ATOM 686 C CA . ILE A 1 89 ? 20.444 -5.528 -0.174 1.00 51.19 89 ILE A CA 1
ATOM 687 C C . ILE A 1 89 ? 20.438 -6.977 0.300 1.00 51.19 89 ILE A C 1
ATOM 689 O O . ILE A 1 89 ? 20.726 -7.873 -0.503 1.00 51.19 89 ILE A O 1
ATOM 693 N N . PRO A 1 90 ? 20.151 -7.236 1.590 1.00 47.47 90 PRO A N 1
ATOM 694 C CA . PRO A 1 90 ? 19.918 -8.586 2.057 1.00 47.47 90 PRO A CA 1
ATOM 695 C C . PRO A 1 90 ? 18.878 -9.225 1.138 1.00 47.47 90 PRO A C 1
ATOM 697 O O . PRO A 1 90 ? 17.811 -8.647 0.920 1.00 47.47 90 PRO A O 1
ATOM 700 N N . LYS A 1 91 ? 19.163 -10.431 0.629 1.00 49.47 91 LYS A N 1
ATOM 701 C CA . LYS A 1 91 ? 18.181 -11.287 -0.072 1.00 49.47 91 LYS A CA 1
ATOM 702 C C . LYS A 1 91 ? 16.819 -11.327 0.642 1.00 49.47 91 LYS A C 1
ATOM 704 O O . LYS A 1 91 ? 15.800 -11.571 0.010 1.00 49.47 91 LYS A O 1
ATOM 709 N N . GLU A 1 92 ? 16.836 -11.082 1.947 1.00 49.28 92 GLU A N 1
ATOM 710 C CA . GLU A 1 92 ? 15.728 -11.136 2.889 1.00 49.28 92 GLU A CA 1
ATOM 711 C C . GLU A 1 92 ? 14.909 -9.833 2.993 1.00 49.28 92 GLU A C 1
ATOM 713 O O . GLU A 1 92 ? 13.765 -9.895 3.424 1.00 49.28 92 GLU A O 1
ATOM 718 N N . GLN A 1 93 ? 15.426 -8.662 2.586 1.00 50.22 93 GLN A N 1
ATOM 719 C CA . GLN A 1 93 ? 14.740 -7.377 2.823 1.00 50.22 93 GLN A CA 1
ATOM 720 C C . GLN A 1 93 ? 13.665 -7.019 1.789 1.00 50.22 93 GLN A C 1
ATOM 722 O O . GLN A 1 93 ? 12.730 -6.302 2.130 1.00 50.22 93 GLN A O 1
ATOM 727 N N . ILE A 1 94 ? 13.772 -7.499 0.544 1.00 55.81 94 ILE A N 1
ATOM 728 C CA . ILE A 1 94 ? 12.804 -7.157 -0.524 1.00 55.81 94 ILE A CA 1
ATOM 729 C C . ILE A 1 94 ? 11.878 -8.322 -0.892 1.00 55.81 94 ILE A C 1
ATOM 731 O O . ILE A 1 94 ? 11.032 -8.182 -1.770 1.00 55.81 94 ILE A O 1
ATOM 735 N N . GLY A 1 95 ? 12.052 -9.491 -0.264 1.00 58.16 95 GLY A N 1
ATOM 736 C CA . GLY A 1 95 ? 11.202 -10.662 -0.506 1.00 58.16 95 GLY A CA 1
ATOM 737 C C . GLY A 1 95 ? 11.181 -11.151 -1.960 1.00 58.16 95 GLY A C 1
ATOM 738 O O . GLY A 1 95 ? 10.249 -11.849 -2.354 1.00 58.16 95 GLY A O 1
ATOM 739 N N . PHE A 1 96 ? 12.173 -10.786 -2.783 1.00 65.94 96 PHE A N 1
ATOM 740 C CA . PHE A 1 96 ? 12.197 -11.211 -4.178 1.00 65.94 96 PHE A CA 1
ATOM 741 C C . PHE A 1 96 ? 12.253 -12.729 -4.280 1.00 65.94 96 PHE A C 1
ATOM 743 O O . PHE A 1 96 ? 13.051 -13.391 -3.613 1.00 65.94 96 PHE A O 1
ATOM 750 N N . HIS A 1 97 ? 11.470 -13.275 -5.210 1.00 70.38 97 HIS A N 1
ATOM 751 C CA . HIS A 1 97 ? 11.610 -14.675 -5.570 1.00 70.38 97 HIS A CA 1
ATOM 752 C C . HIS A 1 97 ? 13.075 -14.943 -5.991 1.00 70.38 97 HIS A C 1
ATOM 754 O O . HIS A 1 97 ? 13.625 -14.182 -6.793 1.00 70.38 97 HIS A O 1
ATOM 760 N N . PRO A 1 98 ? 13.743 -16.009 -5.513 1.00 72.94 98 PRO A N 1
ATOM 761 C CA . PRO A 1 98 ? 15.185 -16.195 -5.722 1.00 72.94 98 PRO A CA 1
ATOM 762 C C . PRO A 1 98 ? 15.629 -16.157 -7.191 1.00 72.94 98 PRO A C 1
ATOM 764 O O . PRO A 1 98 ? 16.703 -15.650 -7.518 1.00 72.94 98 PRO A O 1
ATOM 767 N N . ILE A 1 99 ? 14.782 -16.667 -8.092 1.00 74.38 99 ILE A N 1
ATOM 768 C CA . ILE A 1 99 ? 15.021 -16.644 -9.544 1.00 74.38 99 ILE A CA 1
ATOM 769 C C . ILE A 1 99 ? 15.075 -15.207 -10.067 1.00 74.38 99 ILE A C 1
ATOM 771 O O . ILE A 1 99 ? 15.940 -14.868 -10.869 1.00 74.38 99 ILE A O 1
ATOM 775 N N . ILE A 1 100 ? 14.177 -14.357 -9.582 1.00 73.81 100 ILE A N 1
ATOM 776 C CA . ILE A 1 100 ? 14.074 -12.963 -9.984 1.00 73.81 100 ILE A CA 1
ATOM 777 C C . ILE A 1 100 ? 15.319 -12.179 -9.558 1.00 73.81 100 ILE A C 1
ATOM 779 O O . ILE A 1 100 ? 15.925 -11.497 -10.385 1.00 73.81 100 ILE A O 1
ATOM 783 N N . TYR A 1 101 ? 15.757 -12.354 -8.309 1.00 75.25 101 TYR A N 1
ATOM 784 C CA . TYR A 1 101 ? 17.001 -11.760 -7.819 1.00 75.25 101 TYR A CA 1
ATOM 785 C C . TYR A 1 101 ? 18.204 -12.188 -8.672 1.00 75.25 101 TYR A C 1
ATOM 787 O O . TYR A 1 101 ? 18.987 -11.352 -9.124 1.00 75.25 101 TYR A O 1
ATOM 795 N N . LYS A 1 102 ? 18.329 -13.496 -8.939 1.00 76.75 102 LYS A N 1
ATOM 796 C CA . LYS A 1 102 ? 19.442 -14.053 -9.719 1.00 76.75 102 LYS A CA 1
ATOM 797 C C . LYS A 1 102 ? 19.489 -13.502 -11.144 1.00 76.75 102 LYS A C 1
ATOM 799 O O . LYS A 1 102 ? 20.576 -13.302 -11.672 1.00 76.75 102 LYS A O 1
ATOM 804 N N . LEU A 1 103 ? 18.334 -13.288 -11.770 1.00 75.75 103 LEU A N 1
ATOM 805 C CA . LEU A 1 103 ? 18.266 -12.798 -13.143 1.00 75.75 103 LEU A CA 1
ATOM 806 C C . LEU A 1 103 ? 18.510 -11.290 -13.220 1.00 75.75 103 LEU A C 1
ATOM 808 O O . LEU A 1 103 ? 19.348 -10.861 -14.008 1.00 75.75 103 LEU A O 1
ATOM 812 N N . LEU A 1 104 ? 17.803 -10.484 -12.423 1.00 74.62 104 LEU A N 1
ATOM 813 C CA . LEU A 1 104 ? 17.823 -9.029 -12.595 1.00 74.62 104 LEU A CA 1
ATOM 814 C C . LEU A 1 104 ? 18.868 -8.297 -11.764 1.00 74.62 104 LEU A C 1
ATOM 816 O O . LEU A 1 104 ? 19.345 -7.262 -12.211 1.00 74.62 104 LEU A O 1
ATOM 820 N N . ILE A 1 105 ? 19.197 -8.796 -10.574 1.00 75.88 105 ILE A N 1
ATOM 821 C CA . ILE A 1 105 ? 20.025 -8.056 -9.613 1.00 75.88 105 ILE A CA 1
ATOM 822 C C . ILE A 1 105 ? 21.450 -8.602 -9.585 1.00 75.88 105 ILE A C 1
ATOM 824 O O . ILE A 1 105 ? 22.399 -7.830 -9.677 1.00 75.88 105 ILE A O 1
ATOM 828 N N . SER A 1 106 ? 21.616 -9.927 -9.533 1.00 77.00 106 SER A N 1
ATOM 829 C CA . SER A 1 106 ? 22.940 -10.551 -9.382 1.00 77.00 106 SER A CA 1
ATOM 830 C C . SER A 1 106 ? 23.974 -10.158 -10.455 1.00 77.00 106 SER A C 1
ATOM 832 O O . SER A 1 106 ? 25.119 -9.898 -10.090 1.00 77.00 106 SER A O 1
ATOM 834 N N . PRO A 1 107 ? 23.629 -9.986 -11.753 1.00 80.00 107 PRO A N 1
ATOM 835 C CA . PRO A 1 107 ? 24.601 -9.523 -12.752 1.00 80.00 107 PRO A CA 1
ATOM 836 C C . PRO A 1 107 ? 25.182 -8.128 -12.473 1.00 80.00 107 PRO A C 1
ATOM 838 O O . PRO A 1 107 ? 26.232 -7.781 -13.012 1.00 80.00 107 PRO A O 1
ATOM 841 N N . TYR A 1 108 ? 24.502 -7.329 -11.648 1.00 78.12 108 TYR A N 1
ATOM 842 C CA . TYR A 1 108 ? 24.843 -5.940 -11.347 1.00 78.12 108 TYR A CA 1
ATOM 843 C C . TYR A 1 108 ? 25.198 -5.714 -9.869 1.00 78.12 108 TYR A C 1
ATOM 845 O O . TYR A 1 108 ? 25.534 -4.594 -9.499 1.00 78.12 108 TYR A O 1
ATOM 853 N N . GLU A 1 109 ? 25.205 -6.764 -9.036 1.00 73.31 109 GLU A N 1
ATOM 854 C CA . GLU A 1 109 ? 25.386 -6.687 -7.573 1.00 73.31 109 GLU A CA 1
ATOM 855 C C . GLU A 1 109 ? 26.714 -6.042 -7.136 1.00 73.31 109 GLU A C 1
ATOM 857 O O . GLU A 1 109 ? 26.825 -5.493 -6.041 1.00 73.31 109 GLU A O 1
ATOM 862 N N . ASN A 1 110 ? 27.719 -6.064 -8.014 1.00 71.06 110 ASN A N 1
ATOM 863 C CA . ASN A 1 110 ? 29.039 -5.491 -7.758 1.00 71.06 110 ASN A CA 1
ATOM 864 C C . ASN A 1 110 ? 29.169 -4.010 -8.166 1.00 71.06 110 ASN A C 1
ATOM 866 O O . ASN A 1 110 ? 30.200 -3.392 -7.878 1.00 71.06 110 ASN A O 1
ATOM 870 N N . GLY A 1 111 ? 28.149 -3.432 -8.808 1.00 70.25 111 GLY A N 1
ATOM 871 C CA . GLY A 1 111 ? 28.123 -2.048 -9.285 1.00 70.25 111 GLY A CA 1
ATOM 872 C C . GLY A 1 111 ? 27.102 -1.171 -8.549 1.00 70.25 111 GLY A C 1
ATOM 873 O O . GLY A 1 111 ? 26.234 -1.687 -7.846 1.00 70.25 111 GLY A O 1
ATOM 874 N N . PRO A 1 112 ? 27.196 0.164 -8.687 1.00 72.75 112 PRO A N 1
ATOM 875 C CA . PRO A 1 112 ? 26.159 1.063 -8.199 1.00 72.75 112 PRO A CA 1
ATOM 876 C C . PRO A 1 112 ? 24.870 0.853 -9.000 1.00 72.75 112 PRO A C 1
ATOM 878 O O . PRO A 1 112 ? 24.892 0.788 -10.232 1.00 72.75 112 PRO A O 1
ATOM 881 N N . MET A 1 113 ? 23.746 0.759 -8.296 1.00 77.06 113 MET A N 1
ATOM 882 C CA . MET A 1 113 ? 22.424 0.596 -8.886 1.00 77.06 113 MET A CA 1
ATOM 883 C C . MET A 1 113 ? 21.473 1.646 -8.329 1.00 77.06 113 MET A C 1
ATOM 885 O O . MET A 1 113 ? 21.571 2.048 -7.173 1.00 77.06 113 MET A O 1
ATOM 889 N N . MET A 1 114 ? 20.508 2.038 -9.149 1.00 78.00 114 MET A N 1
ATOM 890 C CA . MET A 1 114 ? 19.403 2.889 -8.740 1.00 78.00 114 MET A CA 1
ATOM 891 C C . MET A 1 114 ? 18.102 2.251 -9.212 1.00 78.00 114 MET A C 1
ATOM 893 O O . MET A 1 114 ? 18.025 1.742 -10.333 1.00 78.00 114 MET A O 1
ATOM 897 N N . ILE A 1 115 ? 17.077 2.306 -8.372 1.00 81.50 115 ILE A N 1
ATOM 898 C CA . ILE A 1 115 ? 15.717 1.908 -8.712 1.00 81.50 115 ILE A CA 1
ATOM 899 C C . ILE A 1 115 ? 14.801 3.128 -8.691 1.00 81.50 115 ILE A C 1
ATOM 901 O O . ILE A 1 115 ? 14.953 4.017 -7.858 1.00 81.50 115 ILE A O 1
ATOM 905 N N . CYS A 1 116 ? 13.855 3.154 -9.626 1.00 85.44 116 CYS A N 1
ATOM 906 C CA . CYS A 1 116 ? 12.733 4.081 -9.623 1.00 85.44 116 CYS A CA 1
ATOM 907 C C . CYS A 1 116 ? 11.469 3.268 -9.354 1.00 85.44 116 CYS A C 1
ATOM 909 O O . CYS A 1 116 ? 11.101 2.410 -10.159 1.00 85.44 116 CYS A O 1
ATOM 911 N N . LEU A 1 117 ? 10.850 3.501 -8.204 1.00 87.50 117 LEU A N 1
ATOM 912 C CA . LEU A 1 117 ? 9.635 2.832 -7.764 1.00 87.50 117 LEU A CA 1
ATOM 913 C C . LEU A 1 117 ? 8.460 3.773 -7.978 1.00 87.50 117 LEU A C 1
ATOM 915 O O . LEU A 1 117 ? 8.544 4.949 -7.640 1.00 87.50 117 LEU A O 1
ATOM 919 N N . SER A 1 118 ? 7.360 3.248 -8.504 1.00 91.38 118 SER A N 1
ATOM 920 C CA . SER A 1 118 ? 6.096 3.970 -8.562 1.00 91.38 118 SER A CA 1
ATOM 921 C C . SER A 1 118 ? 5.138 3.373 -7.544 1.00 91.38 118 SER A C 1
ATOM 923 O O . SER A 1 118 ? 4.695 2.240 -7.707 1.00 91.38 118 SER A O 1
ATOM 925 N N . GLN A 1 119 ? 4.840 4.128 -6.490 1.00 91.19 119 GLN A N 1
ATOM 926 C CA . GLN A 1 119 ? 3.793 3.797 -5.534 1.00 91.19 119 GLN A CA 1
ATOM 927 C C . GLN A 1 119 ? 2.483 4.417 -6.003 1.00 91.19 119 GLN A C 1
ATOM 929 O O . GLN A 1 119 ? 2.442 5.599 -6.340 1.00 91.19 119 GLN A O 1
ATOM 934 N N . LEU A 1 120 ? 1.418 3.621 -6.013 1.00 91.81 120 LEU A N 1
ATOM 935 C CA . LEU A 1 120 ? 0.063 4.112 -6.227 1.00 91.81 120 LEU A CA 1
ATOM 936 C C . LEU A 1 120 ? -0.488 4.631 -4.894 1.00 91.81 120 LEU A C 1
ATOM 938 O O . LEU A 1 120 ? -0.500 3.888 -3.914 1.00 91.81 120 LEU A O 1
ATOM 942 N N . LEU A 1 121 ? -0.915 5.893 -4.851 1.00 89.88 121 LEU A N 1
ATOM 943 C CA . LEU A 1 121 ? -1.407 6.533 -3.623 1.00 89.88 121 LEU A CA 1
ATOM 944 C C . LEU A 1 121 ? -2.885 6.240 -3.356 1.00 89.88 121 LEU A C 1
ATOM 946 O O . LEU A 1 121 ? -3.306 6.174 -2.205 1.00 89.88 121 LEU A O 1
ATOM 950 N N . HIS A 1 122 ? -3.655 5.997 -4.417 1.00 90.69 122 HIS A N 1
ATOM 951 C CA . HIS A 1 122 ? -5.097 5.760 -4.348 1.00 90.69 122 HIS A CA 1
ATOM 952 C C . HIS A 1 122 ? -5.486 4.456 -5.058 1.00 90.69 122 HIS A C 1
ATOM 954 O O . HIS A 1 122 ? -6.221 4.490 -6.045 1.00 90.69 122 HIS A O 1
ATOM 960 N N . PRO A 1 123 ? -4.985 3.293 -4.595 1.00 93.12 123 PRO A N 1
ATOM 961 C CA . PRO A 1 123 ? -5.348 2.015 -5.194 1.00 93.12 123 PRO A CA 1
ATOM 962 C C . PRO A 1 123 ? -6.853 1.763 -5.064 1.00 93.12 123 PRO A C 1
ATOM 964 O O . PRO A 1 123 ? -7.460 2.071 -4.030 1.00 93.12 123 PRO A O 1
ATOM 967 N N . LYS A 1 124 ? -7.455 1.161 -6.089 1.00 94.31 124 LYS A N 1
ATOM 968 C CA . LYS A 1 124 ? -8.851 0.703 -6.082 1.00 94.31 124 LYS A CA 1
ATOM 969 C C . LYS A 1 124 ? -8.986 -0.730 -5.579 1.00 94.31 124 LYS A C 1
ATOM 971 O O . LYS A 1 124 ? -9.963 -1.037 -4.898 1.00 94.31 124 LYS A O 1
ATOM 976 N N . SER A 1 125 ? -7.977 -1.568 -5.811 1.00 95.44 125 SER A N 1
ATOM 977 C CA . SER A 1 125 ? -7.915 -2.933 -5.282 1.00 95.44 125 SER A CA 1
ATOM 978 C C . SER A 1 125 ? -8.007 -2.936 -3.752 1.00 95.44 125 SER A C 1
ATOM 980 O O . SER A 1 125 ? -7.517 -2.025 -3.071 1.00 95.44 125 SER A O 1
ATOM 982 N N . ARG A 1 126 ? -8.649 -3.961 -3.187 1.00 95.25 126 ARG A N 1
ATOM 983 C CA . ARG A 1 126 ? -8.809 -4.139 -1.737 1.00 95.25 126 ARG A CA 1
ATOM 984 C C . ARG A 1 126 ? -8.426 -5.556 -1.340 1.00 95.25 126 ARG A C 1
ATOM 986 O O . ARG A 1 126 ? -8.915 -6.516 -1.928 1.00 95.25 126 ARG A O 1
ATOM 993 N N . GLY A 1 127 ? -7.577 -5.649 -0.322 1.00 95.06 127 GLY A N 1
ATOM 994 C CA . GLY A 1 127 ? -7.147 -6.903 0.285 1.00 95.06 127 GLY A CA 1
ATOM 995 C C . GLY A 1 127 ? -7.824 -7.186 1.623 1.00 95.06 127 GLY A C 1
ATOM 996 O O . GLY A 1 127 ? -8.634 -6.401 2.119 1.00 95.06 127 GLY A O 1
ATOM 997 N N . THR A 1 128 ? -7.460 -8.311 2.233 1.00 96.50 128 THR A N 1
ATOM 998 C CA . THR A 1 128 ? -7.955 -8.741 3.540 1.00 96.50 128 THR A CA 1
ATOM 999 C C . THR A 1 128 ? -6.837 -9.268 4.435 1.00 96.50 128 THR A C 1
ATOM 1001 O O . THR A 1 128 ? -5.829 -9.805 3.974 1.00 96.50 128 THR A O 1
ATOM 1004 N N . VAL A 1 129 ? -7.047 -9.134 5.744 1.00 95.88 129 VAL A N 1
ATOM 1005 C CA . VAL A 1 129 ? -6.279 -9.821 6.786 1.00 95.88 129 VAL A CA 1
ATOM 1006 C C . VAL A 1 129 ? -7.284 -10.547 7.671 1.00 95.88 129 VAL A C 1
ATOM 1008 O O . VAL A 1 129 ? -8.237 -9.933 8.152 1.00 95.88 129 VAL A O 1
ATOM 1011 N N . ARG A 1 130 ? -7.123 -11.860 7.847 1.00 96.75 130 ARG A N 1
ATOM 1012 C CA . ARG A 1 130 ? -8.078 -12.712 8.568 1.00 96.75 130 ARG A CA 1
ATOM 1013 C C . ARG A 1 130 ? -7.358 -13.646 9.528 1.00 96.75 130 ARG A C 1
ATOM 1015 O O . ARG A 1 130 ? -6.252 -14.104 9.257 1.00 96.75 130 ARG A O 1
ATOM 1022 N N . LEU A 1 131 ? -8.022 -13.979 10.631 1.00 97.44 131 LEU A N 1
ATOM 1023 C CA . LEU A 1 131 ? -7.556 -15.041 11.517 1.00 97.44 131 LEU A CA 1
ATOM 1024 C C . LEU A 1 131 ? -7.643 -16.389 10.792 1.00 97.44 131 LEU A C 1
ATOM 1026 O O . LEU A 1 131 ? -8.665 -16.697 10.176 1.00 97.44 131 LEU A O 1
ATOM 1030 N N . GLN A 1 132 ? -6.576 -17.184 10.876 1.00 96.25 132 GLN A N 1
ATOM 1031 C CA . GLN A 1 132 ? -6.572 -18.561 10.378 1.00 96.25 132 GLN A CA 1
ATOM 1032 C C . GLN A 1 132 ? -7.250 -19.518 11.370 1.00 96.25 132 GLN A C 1
ATOM 1034 O O . GLN A 1 132 ? -7.898 -20.482 10.967 1.00 96.25 132 GLN A O 1
ATOM 1039 N N . SER A 1 133 ? -7.103 -19.252 12.667 1.00 97.38 133 SER A N 1
ATOM 1040 C CA . SER A 1 133 ? -7.627 -20.073 13.755 1.00 97.38 133 SER A CA 1
ATOM 1041 C C . SER A 1 133 ? -7.943 -19.204 14.981 1.00 97.38 133 SER A C 1
ATOM 1043 O O . SER A 1 133 ? -7.803 -17.981 14.954 1.00 97.38 133 SER A O 1
ATOM 1045 N N . THR A 1 134 ? -8.377 -19.835 16.072 1.00 97.62 134 THR A N 1
ATOM 1046 C CA . THR A 1 134 ? -8.552 -19.178 17.376 1.00 97.62 134 THR A CA 1
ATOM 1047 C C . THR A 1 134 ? -7.250 -19.048 18.174 1.00 97.62 134 THR A C 1
ATOM 1049 O O . THR A 1 134 ? -7.264 -18.441 19.243 1.00 97.62 134 THR A O 1
ATOM 1052 N N . ASN A 1 135 ? -6.140 -19.636 17.715 1.00 97.56 135 ASN A N 1
ATOM 1053 C CA . ASN A 1 135 ? -4.841 -19.520 18.371 1.00 97.56 135 ASN A CA 1
ATOM 1054 C C . ASN A 1 135 ? -4.162 -18.202 17.947 1.00 97.56 135 ASN A C 1
ATOM 1056 O O . ASN A 1 135 ? -3.840 -18.053 16.770 1.00 97.56 135 ASN A O 1
ATOM 1060 N N . PRO A 1 136 ? -3.886 -17.259 18.868 1.00 95.62 136 PRO A N 1
ATOM 1061 C CA . PRO A 1 136 ? -3.280 -15.971 18.520 1.00 95.62 136 PRO A CA 1
ATOM 1062 C C . PRO A 1 136 ? -1.824 -16.071 18.034 1.00 95.62 136 PRO A C 1
ATOM 1064 O O . PRO A 1 136 ? -1.281 -15.076 17.562 1.00 95.62 136 PRO A O 1
ATOM 1067 N N . TYR A 1 137 ? -1.181 -17.238 18.168 1.00 96.50 137 TYR A N 1
ATOM 1068 C CA . TYR A 1 137 ? 0.176 -17.486 17.670 1.00 96.50 137 TYR A CA 1
ATOM 1069 C C . TYR A 1 137 ? 0.216 -18.055 16.248 1.00 96.50 137 TYR A C 1
ATOM 1071 O O . TYR A 1 137 ? 1.299 -18.137 15.665 1.00 96.50 137 TYR A O 1
ATOM 1079 N N . ASP A 1 138 ? -0.930 -18.455 15.692 1.00 96.88 138 ASP A N 1
ATOM 1080 C CA . ASP A 1 138 ? -0.984 -18.907 14.306 1.00 96.88 138 ASP A CA 1
ATOM 1081 C C . ASP A 1 138 ? -0.869 -17.691 13.372 1.00 96.88 138 ASP A C 1
ATOM 1083 O O . ASP A 1 138 ? -1.459 -16.639 13.648 1.00 96.88 138 ASP A O 1
ATOM 1087 N N . PRO A 1 139 ? -0.117 -17.797 12.261 1.00 96.19 139 PRO A N 1
ATOM 1088 C CA . PRO A 1 139 ? 0.020 -16.690 11.329 1.00 96.19 139 PRO A CA 1
ATOM 1089 C C . PRO A 1 139 ? -1.348 -16.315 10.730 1.00 96.19 139 PRO A C 1
ATOM 1091 O O . PRO A 1 139 ? -2.154 -17.194 10.415 1.00 96.19 139 PRO A O 1
ATOM 1094 N N . PRO A 1 140 ? -1.639 -15.018 10.542 1.00 96.06 140 PRO A N 1
ATOM 1095 C CA . PRO A 1 140 ? -2.871 -14.606 9.889 1.00 96.06 140 PRO A CA 1
ATOM 1096 C C . PRO A 1 140 ? -2.846 -14.960 8.398 1.00 96.06 140 PRO A C 1
ATOM 1098 O O . PRO A 1 140 ? -1.794 -15.027 7.760 1.00 96.06 140 PRO A O 1
ATOM 1101 N N . LEU A 1 141 ? -4.034 -15.106 7.818 1.00 96.94 141 LEU A N 1
ATOM 1102 C CA . LEU A 1 141 ? -4.212 -15.139 6.373 1.00 96.94 141 LEU A CA 1
ATOM 1103 C C . LEU A 1 141 ? -4.163 -13.698 5.861 1.00 96.94 141 LEU A C 1
ATOM 1105 O O . LEU A 1 141 ? -5.026 -12.892 6.211 1.00 96.94 141 LEU A O 1
ATOM 1109 N N . ILE A 1 142 ? -3.152 -13.373 5.059 1.00 94.88 142 ILE A N 1
ATOM 1110 C CA . ILE A 1 142 ? -2.963 -12.046 4.465 1.00 94.88 142 ILE A CA 1
ATOM 1111 C C . ILE A 1 142 ? -3.080 -12.188 2.954 1.00 94.88 142 ILE A C 1
ATOM 1113 O O . ILE A 1 142 ? -2.280 -12.884 2.333 1.00 94.88 142 ILE A O 1
ATOM 1117 N N . ASP A 1 143 ? -4.051 -11.494 2.373 1.00 95.50 143 ASP A N 1
ATOM 1118 C CA . ASP A 1 143 ? -4.213 -11.383 0.929 1.00 95.50 143 ASP A CA 1
ATOM 1119 C C . ASP A 1 143 ? -4.342 -9.904 0.551 1.00 95.50 143 ASP A C 1
ATOM 1121 O O . ASP A 1 143 ? -5.424 -9.331 0.681 1.00 95.50 143 ASP A O 1
ATOM 1125 N N . PRO A 1 144 ? -3.256 -9.246 0.116 1.00 92.25 144 PRO A N 1
ATOM 1126 C CA . PRO A 1 144 ? -3.308 -7.850 -0.303 1.00 92.25 144 PRO A CA 1
ATOM 1127 C C . PRO A 1 144 ? -4.140 -7.622 -1.571 1.00 92.25 144 PRO A C 1
ATOM 1129 O O . PRO A 1 144 ? -4.536 -6.483 -1.814 1.00 92.25 144 PRO A O 1
ATOM 1132 N N . ASN A 1 145 ? -4.382 -8.677 -2.363 1.00 94.94 145 ASN A N 1
ATOM 1133 C CA . ASN A 1 145 ? -5.155 -8.645 -3.602 1.00 94.94 145 ASN A CA 1
ATOM 1134 C C . ASN A 1 145 ? -4.691 -7.544 -4.584 1.00 94.94 145 ASN A C 1
ATOM 1136 O O . ASN A 1 145 ? -5.482 -6.758 -5.106 1.00 94.94 145 ASN A O 1
ATOM 1140 N N . TYR A 1 146 ? -3.371 -7.422 -4.783 1.00 93.69 146 TYR A N 1
ATOM 1141 C CA . TYR A 1 146 ? -2.794 -6.396 -5.658 1.00 93.69 146 TYR A CA 1
ATOM 1142 C C . TYR A 1 146 ? -3.242 -6.575 -7.115 1.00 93.69 146 TYR A C 1
ATOM 1144 O O . TYR A 1 146 ? -3.111 -7.662 -7.675 1.00 93.69 146 TYR A O 1
ATOM 1152 N N . PHE A 1 147 ? -3.652 -5.472 -7.752 1.00 94.56 147 PHE A N 1
ATOM 1153 C CA . PHE A 1 147 ? -4.069 -5.406 -9.162 1.00 94.56 147 PHE A CA 1
ATOM 1154 C C . PHE A 1 147 ? -5.336 -6.192 -9.519 1.00 94.56 147 PHE A C 1
ATOM 1156 O O . PHE A 1 147 ? -5.506 -6.563 -10.684 1.00 94.56 147 PHE A O 1
ATOM 1163 N N . ASP A 1 148 ? -6.205 -6.441 -8.543 1.00 96.25 148 ASP A N 1
ATOM 1164 C CA . ASP A 1 148 ? -7.550 -6.965 -8.786 1.00 96.25 148 ASP A CA 1
ATOM 1165 C C . ASP A 1 148 ? -8.379 -5.982 -9.623 1.00 96.25 148 ASP A C 1
ATOM 1167 O O . ASP A 1 148 ? -8.976 -6.357 -10.633 1.00 96.25 148 ASP A O 1
ATOM 1171 N N . ASP A 1 149 ? -8.321 -4.691 -9.276 1.00 96.50 149 ASP A N 1
ATOM 1172 C CA . ASP A 1 149 ? -8.880 -3.643 -10.124 1.00 96.50 149 ASP A CA 1
ATOM 1173 C C . ASP A 1 149 ? -7.919 -3.353 -11.296 1.00 96.50 149 ASP A C 1
ATOM 1175 O O . ASP A 1 149 ? -6.756 -2.977 -11.080 1.00 96.50 149 ASP A O 1
ATOM 1179 N N . PRO A 1 150 ? -8.372 -3.488 -12.558 1.00 94.94 150 PRO A N 1
ATOM 1180 C CA . PRO A 1 150 ? -7.525 -3.249 -13.719 1.00 94.94 150 PRO A CA 1
ATOM 1181 C C . PRO A 1 150 ? -7.033 -1.796 -13.817 1.00 94.94 150 PRO A C 1
ATOM 1183 O O . PRO A 1 150 ? -5.987 -1.560 -14.417 1.00 94.94 150 PRO A O 1
ATOM 1186 N N . ALA A 1 151 ? -7.712 -0.816 -13.216 1.00 94.12 151 ALA A N 1
ATOM 1187 C CA . ALA A 1 151 ? -7.250 0.571 -13.217 1.00 94.12 151 ALA A CA 1
ATOM 1188 C C . ALA A 1 151 ? -5.905 0.737 -12.490 1.00 94.12 151 ALA A C 1
ATOM 1190 O O . ALA A 1 151 ? -5.080 1.552 -12.909 1.00 94.12 151 ALA A O 1
ATOM 1191 N N . ASP A 1 152 ? -5.645 -0.066 -11.453 1.00 94.75 152 ASP A N 1
ATOM 1192 C CA . ASP A 1 152 ? -4.411 0.030 -10.671 1.00 94.75 152 ASP A CA 1
ATOM 1193 C C . ASP A 1 152 ? -3.188 -0.360 -11.508 1.00 94.75 152 ASP A C 1
ATOM 1195 O O . ASP A 1 152 ? -2.158 0.322 -11.475 1.00 94.75 152 ASP A O 1
ATOM 1199 N N . ILE A 1 153 ? -3.299 -1.432 -12.305 1.00 95.25 153 ILE A N 1
ATOM 1200 C CA . ILE A 1 153 ? -2.194 -1.872 -13.164 1.00 95.25 153 ILE A CA 1
ATOM 1201 C C . ILE A 1 153 ? -1.953 -0.883 -14.310 1.00 95.25 153 ILE A C 1
ATOM 1203 O O . ILE A 1 153 ? -0.798 -0.596 -14.623 1.00 95.25 153 ILE A O 1
ATOM 1207 N N . GLU A 1 154 ? -3.006 -0.305 -14.900 1.00 93.88 154 GLU A N 1
ATOM 1208 C CA . GLU A 1 154 ? -2.853 0.740 -15.922 1.00 93.88 154 GLU A CA 1
ATOM 1209 C C . GLU A 1 154 ? -2.169 1.987 -15.339 1.00 93.88 154 GLU A C 1
ATOM 1211 O O . GLU A 1 154 ? -1.274 2.562 -15.964 1.00 93.88 154 GLU A O 1
ATOM 1216 N N . SER A 1 155 ? -2.529 2.380 -14.111 1.00 92.75 155 SER A N 1
ATOM 1217 C CA . SER A 1 155 ? -1.889 3.499 -13.416 1.00 92.75 155 SER A CA 1
ATOM 1218 C C . SER A 1 155 ? -0.406 3.230 -13.176 1.00 92.75 155 SER A C 1
ATOM 1220 O O . SER A 1 155 ? 0.444 4.037 -13.552 1.00 92.75 155 SER A O 1
ATOM 1222 N N . ILE A 1 156 ? -0.057 2.067 -12.620 1.00 94.00 156 ILE A N 1
ATOM 1223 C CA . ILE A 1 156 ? 1.344 1.698 -12.381 1.00 94.00 156 ILE A CA 1
ATOM 1224 C C . ILE A 1 156 ? 2.164 1.701 -13.674 1.00 94.00 156 ILE A C 1
ATOM 1226 O O . ILE A 1 156 ? 3.296 2.184 -13.676 1.00 94.00 156 ILE A O 1
ATOM 1230 N N . VAL A 1 157 ? 1.602 1.248 -14.797 1.00 93.44 157 VAL A N 1
ATOM 1231 C CA . VAL A 1 157 ? 2.285 1.297 -16.099 1.00 93.44 157 VAL A CA 1
ATOM 1232 C C . VAL A 1 157 ? 2.618 2.737 -16.512 1.00 93.44 157 VAL A C 1
ATOM 1234 O O . VAL A 1 157 ? 3.725 2.986 -17.002 1.00 93.44 157 VAL A O 1
ATOM 1237 N N . ARG A 1 158 ? 1.735 3.716 -16.257 1.00 91.44 158 ARG A N 1
ATOM 1238 C CA . ARG A 1 158 ? 2.036 5.149 -16.471 1.00 91.44 158 ARG A CA 1
ATOM 1239 C C . ARG A 1 158 ? 3.201 5.624 -15.598 1.00 91.44 158 ARG A C 1
ATOM 1241 O O . ARG A 1 158 ? 4.107 6.308 -16.089 1.00 91.44 158 ARG A O 1
ATOM 1248 N N . GLY A 1 159 ? 3.207 5.227 -14.328 1.00 91.31 159 GLY A N 1
ATOM 1249 C CA . GLY A 1 159 ? 4.302 5.499 -13.397 1.00 91.31 159 GLY A CA 1
ATOM 1250 C C . GLY A 1 159 ? 5.639 4.924 -13.878 1.00 91.31 159 GLY A C 1
ATOM 1251 O O . GLY A 1 159 ? 6.639 5.639 -13.951 1.00 91.31 159 GLY A O 1
ATOM 1252 N N . LEU A 1 160 ? 5.651 3.663 -14.322 1.00 91.94 160 LEU A N 1
ATOM 1253 C CA . LEU A 1 160 ? 6.840 2.986 -14.855 1.00 91.94 160 LEU A CA 1
ATOM 1254 C C . LEU A 1 160 ? 7.358 3.623 -16.153 1.00 91.94 160 LEU A C 1
ATOM 1256 O O . LEU A 1 160 ? 8.569 3.798 -16.318 1.00 91.94 160 LEU A O 1
ATOM 1260 N N . LYS A 1 161 ? 6.463 4.043 -17.057 1.00 90.81 161 LYS A N 1
ATOM 1261 C CA . LYS A 1 161 ? 6.834 4.827 -18.248 1.00 90.81 161 LYS A CA 1
ATOM 1262 C C . LYS A 1 161 ? 7.507 6.146 -17.864 1.00 90.81 161 LYS A C 1
ATOM 1264 O O . LYS A 1 161 ? 8.500 6.526 -18.486 1.00 90.81 161 LYS A O 1
ATOM 1269 N N . THR A 1 162 ? 7.019 6.811 -16.818 1.00 88.44 162 THR A N 1
ATOM 1270 C CA . THR A 1 162 ? 7.634 8.038 -16.290 1.00 88.44 162 THR A CA 1
ATOM 1271 C C . THR A 1 162 ? 9.016 7.767 -15.700 1.00 88.44 162 THR A C 1
ATOM 1273 O O . THR A 1 162 ? 9.977 8.431 -16.088 1.00 88.44 162 THR A O 1
ATOM 1276 N N . CYS A 1 163 ? 9.159 6.735 -14.864 1.00 88.81 163 CYS A N 1
ATOM 1277 C CA . CYS A 1 163 ? 10.454 6.276 -14.356 1.00 88.81 163 CYS A CA 1
ATOM 1278 C C . CYS A 1 163 ? 11.459 6.018 -15.487 1.00 88.81 163 CYS A C 1
ATOM 1280 O O . CYS A 1 163 ? 12.599 6.483 -15.439 1.00 88.81 163 CYS A O 1
ATOM 1282 N N . ARG A 1 164 ? 11.026 5.327 -16.549 1.00 89.25 164 ARG A N 1
ATOM 1283 C CA . ARG A 1 164 ? 11.854 5.077 -17.732 1.00 89.25 164 ARG A CA 1
ATOM 1284 C C . ARG A 1 164 ? 12.261 6.369 -18.438 1.00 89.25 164 ARG A C 1
ATOM 1286 O O . ARG A 1 164 ? 13.423 6.501 -18.812 1.00 89.25 164 ARG A O 1
ATOM 1293 N N . LYS A 1 165 ? 11.332 7.310 -18.625 1.00 88.19 165 LYS A N 1
ATOM 1294 C CA . LYS A 1 165 ? 11.617 8.615 -19.242 1.00 88.19 165 LYS A CA 1
ATOM 1295 C C . LYS A 1 165 ? 12.664 9.390 -18.439 1.00 88.19 165 LYS A C 1
ATOM 1297 O O . LYS A 1 165 ? 13.587 9.935 -19.035 1.00 88.19 165 LYS A O 1
ATOM 1302 N N . ILE A 1 166 ? 12.555 9.392 -17.108 1.00 85.31 166 ILE A N 1
ATOM 1303 C CA . ILE A 1 166 ? 13.522 10.048 -16.217 1.00 85.31 166 ILE A CA 1
ATOM 1304 C C . ILE A 1 166 ? 14.889 9.365 -16.317 1.00 85.31 166 ILE A C 1
ATOM 1306 O O . ILE A 1 166 ? 15.882 10.037 -16.585 1.00 85.31 166 ILE A O 1
ATOM 1310 N N . GLY A 1 167 ? 14.946 8.035 -16.202 1.00 83.50 167 GLY A N 1
ATOM 1311 C CA . GLY A 1 167 ? 16.203 7.282 -16.281 1.00 83.50 167 GLY A CA 1
ATOM 1312 C C . GLY A 1 167 ? 16.924 7.377 -17.634 1.00 83.50 167 GLY A C 1
ATOM 1313 O O . GLY A 1 167 ? 18.131 7.171 -17.691 1.00 83.50 167 GLY A O 1
ATOM 1314 N N . LEU A 1 168 ? 16.206 7.704 -18.715 1.00 86.75 168 LEU A N 1
ATOM 1315 C CA . LEU A 1 168 ? 16.762 7.917 -20.059 1.00 86.75 168 LEU A CA 1
ATOM 1316 C C . LEU A 1 168 ? 16.996 9.392 -20.416 1.00 86.75 168 LEU A C 1
ATOM 1318 O O . LEU A 1 168 ? 17.425 9.683 -21.536 1.00 86.75 168 LEU A O 1
ATOM 1322 N N . SER A 1 169 ? 16.697 10.314 -19.501 1.00 84.69 169 SER A N 1
ATOM 1323 C CA . SER A 1 169 ? 16.917 11.743 -19.718 1.00 84.69 169 SER A CA 1
ATOM 1324 C C . SER A 1 169 ? 18.400 12.062 -19.926 1.00 84.69 169 SER A C 1
ATOM 1326 O O . SER A 1 169 ? 19.284 11.315 -19.506 1.00 84.69 169 SER A O 1
ATOM 1328 N N . GLU A 1 170 ? 18.677 13.183 -20.588 1.00 84.56 170 GLU A N 1
ATOM 1329 C CA . GLU A 1 170 ? 20.042 13.646 -20.850 1.00 84.56 170 GLU A CA 1
ATOM 1330 C C . GLU A 1 170 ? 20.891 13.778 -19.569 1.00 84.56 170 GLU A C 1
ATOM 1332 O O . GLU A 1 170 ? 21.945 13.141 -19.537 1.00 84.56 170 GLU A O 1
ATOM 1337 N N . PRO A 1 171 ? 20.422 14.413 -18.472 1.00 85.19 171 PRO A N 1
ATOM 1338 C CA . PRO A 1 171 ? 21.192 14.473 -17.226 1.00 85.19 171 PRO A CA 1
ATOM 1339 C C . PRO A 1 171 ? 21.546 13.092 -16.657 1.00 85.19 171 PRO A C 1
ATOM 1341 O O . PRO A 1 171 ? 22.660 12.863 -16.196 1.00 85.19 171 PRO A O 1
ATOM 1344 N N . MET A 1 172 ? 20.623 12.126 -16.728 1.00 82.88 172 MET A N 1
ATOM 1345 C CA . MET A 1 172 ? 20.893 10.763 -16.257 1.00 82.88 172 MET A CA 1
ATOM 1346 C C . MET A 1 172 ? 21.913 10.043 -17.144 1.00 82.88 172 MET A C 1
ATOM 1348 O O . MET A 1 172 ? 22.767 9.307 -16.647 1.00 82.88 172 MET A O 1
ATOM 1352 N N . ARG A 1 173 ? 21.870 10.280 -18.458 1.00 82.25 173 ARG A N 1
ATOM 1353 C CA . ARG A 1 173 ? 22.850 9.732 -19.403 1.00 82.25 173 ARG A CA 1
ATOM 1354 C C . ARG A 1 173 ? 24.244 10.325 -19.202 1.00 82.25 173 ARG A C 1
ATOM 1356 O O . ARG A 1 173 ? 25.213 9.580 -19.327 1.00 82.25 173 ARG A O 1
ATOM 1363 N N . GLU A 1 174 ? 24.351 11.612 -18.874 1.00 81.19 174 GLU A N 1
ATOM 1364 C CA . GLU A 1 174 ? 25.622 12.271 -18.530 1.00 81.19 174 GLU A CA 1
ATOM 1365 C C . GLU A 1 174 ? 26.260 11.668 -17.273 1.00 81.19 174 GLU A C 1
ATOM 1367 O O . GLU A 1 174 ? 27.475 11.483 -17.224 1.00 81.19 174 GLU A O 1
ATOM 1372 N N . LEU A 1 175 ? 25.439 11.251 -16.304 1.00 79.75 175 LEU A N 1
ATOM 1373 C CA . LEU A 1 175 ? 25.872 10.489 -15.125 1.00 79.75 175 LEU A CA 1
ATOM 1374 C C . LEU A 1 175 ? 26.220 9.021 -15.433 1.00 79.75 175 LEU A C 1
ATOM 1376 O O . LEU A 1 175 ? 26.592 8.263 -14.539 1.00 79.75 175 LEU A O 1
ATOM 1380 N N . GLY A 1 176 ? 26.095 8.592 -16.691 1.00 81.19 176 GLY A N 1
ATOM 1381 C CA . GLY A 1 176 ? 26.391 7.229 -17.118 1.00 81.19 176 GLY A CA 1
ATOM 1382 C C . GLY A 1 176 ? 25.317 6.206 -16.747 1.00 81.19 176 GLY A C 1
ATOM 1383 O O . GLY A 1 176 ? 25.576 5.006 -16.871 1.00 81.19 176 GLY A O 1
ATOM 1384 N N . VAL A 1 177 ? 24.121 6.644 -16.331 1.00 83.00 177 VAL A N 1
ATOM 1385 C CA . VAL A 1 177 ? 23.001 5.742 -16.034 1.00 83.00 177 VAL A CA 1
ATOM 1386 C C . VAL A 1 177 ? 22.577 5.023 -17.308 1.00 83.00 177 VAL A C 1
ATOM 1388 O O . VAL A 1 177 ? 22.374 5.622 -18.366 1.00 83.00 177 VAL A O 1
ATOM 1391 N N . LYS A 1 178 ? 22.443 3.701 -17.203 1.00 82.88 178 LYS A N 1
ATOM 1392 C CA . LYS A 1 178 ? 22.005 2.831 -18.292 1.00 82.88 178 LYS A CA 1
ATOM 1393 C C . LYS A 1 178 ? 20.946 1.870 -17.760 1.00 82.88 178 LYS A C 1
ATOM 1395 O O . LYS A 1 178 ? 21.106 1.370 -16.646 1.00 82.88 178 LYS A O 1
ATOM 1400 N N . PRO A 1 179 ? 19.884 1.582 -18.532 1.00 81.94 179 PRO A N 1
ATOM 1401 C CA . PRO A 1 179 ? 18.973 0.499 -18.193 1.00 81.94 179 PRO A CA 1
ATOM 1402 C C . PRO A 1 179 ? 19.735 -0.818 -18.044 1.00 81.94 179 PRO A C 1
ATOM 1404 O O . PRO A 1 179 ? 20.723 -1.046 -18.747 1.00 81.94 179 PRO A O 1
ATOM 1407 N N . PHE A 1 180 ? 19.243 -1.703 -17.180 1.00 78.56 180 PHE A N 1
ATOM 1408 C CA . PHE A 1 180 ? 19.739 -3.073 -17.142 1.00 78.56 180 PHE A CA 1
ATOM 1409 C C . PHE A 1 180 ? 19.574 -3.719 -18.521 1.00 78.56 180 PHE A C 1
ATOM 1411 O O . PHE A 1 180 ? 18.528 -3.607 -19.160 1.00 78.56 180 PHE A O 1
ATOM 1418 N N . ALA A 1 181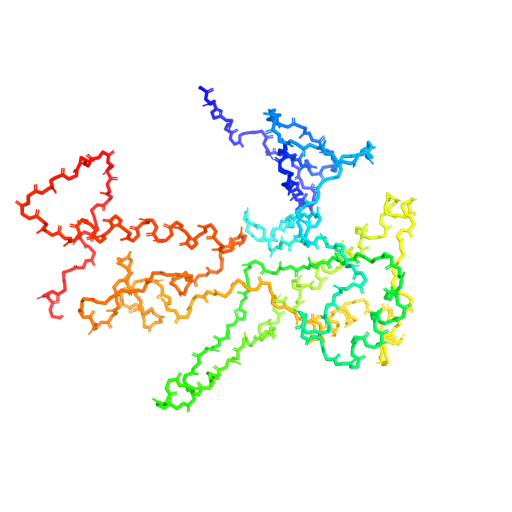 ? 20.641 -4.366 -18.984 1.00 74.19 181 ALA A N 1
ATOM 1419 C CA . ALA A 1 181 ? 20.663 -5.091 -20.248 1.00 74.19 181 ALA A CA 1
ATOM 1420 C C . ALA A 1 181 ? 19.987 -6.466 -20.128 1.00 74.19 181 ALA A C 1
ATOM 1422 O O . ALA A 1 181 ? 19.634 -7.064 -21.143 1.00 74.19 181 ALA A O 1
ATOM 1423 N N . THR A 1 182 ? 19.803 -6.970 -18.903 1.00 71.69 182 THR A N 1
ATOM 1424 C CA . THR A 1 182 ? 19.082 -8.218 -18.671 1.00 71.69 182 THR A CA 1
ATOM 1425 C C . THR A 1 182 ? 17.620 -8.073 -19.074 1.00 71.69 182 THR A C 1
ATOM 1427 O O . THR A 1 182 ? 16.867 -7.295 -18.490 1.00 71.69 182 THR A O 1
ATOM 1430 N N . VAL A 1 183 ? 17.204 -8.900 -20.027 1.00 70.56 183 VAL A N 1
ATOM 1431 C CA . VAL A 1 183 ? 15.798 -9.124 -20.356 1.00 70.56 183 VAL A CA 1
ATOM 1432 C C . VAL A 1 183 ? 15.343 -10.397 -19.652 1.00 70.56 183 VAL A C 1
ATOM 1434 O O . VAL A 1 183 ? 16.036 -11.416 -19.697 1.00 70.56 183 VAL A O 1
ATOM 1437 N N . LEU A 1 184 ? 14.185 -10.353 -18.993 1.00 73.00 184 LEU A N 1
ATOM 1438 C CA . LEU A 1 184 ? 13.617 -11.535 -18.347 1.00 73.00 184 LEU A CA 1
ATOM 1439 C C . LEU A 1 184 ? 13.349 -12.642 -19.386 1.00 73.00 184 LEU A C 1
ATOM 1441 O O . LEU A 1 184 ? 12.841 -12.349 -20.473 1.00 73.00 184 LEU A O 1
ATOM 1445 N N . PRO A 1 185 ? 13.638 -13.918 -19.076 1.00 72.75 185 PRO A N 1
ATOM 1446 C CA . PRO A 1 185 ? 13.244 -15.032 -19.931 1.00 72.75 185 PRO A CA 1
ATOM 1447 C C . PRO A 1 185 ? 11.743 -14.971 -20.251 1.00 72.75 185 PRO A C 1
ATOM 1449 O O . PRO A 1 185 ? 10.920 -14.818 -19.353 1.00 72.75 185 PRO A O 1
ATOM 1452 N N . GLY A 1 186 ? 11.393 -15.051 -21.537 1.00 75.06 186 GLY A N 1
ATOM 1453 C CA . GLY A 1 186 ? 10.011 -14.907 -22.016 1.00 75.06 186 GLY A CA 1
ATOM 1454 C C . GLY A 1 186 ? 9.574 -13.470 -22.338 1.00 75.06 186 GLY A C 1
ATOM 1455 O O . GLY A 1 186 ? 8.532 -13.292 -22.958 1.00 75.06 186 GLY A O 1
ATOM 1456 N N . PHE A 1 187 ? 10.376 -12.451 -22.004 1.00 74.88 187 PHE 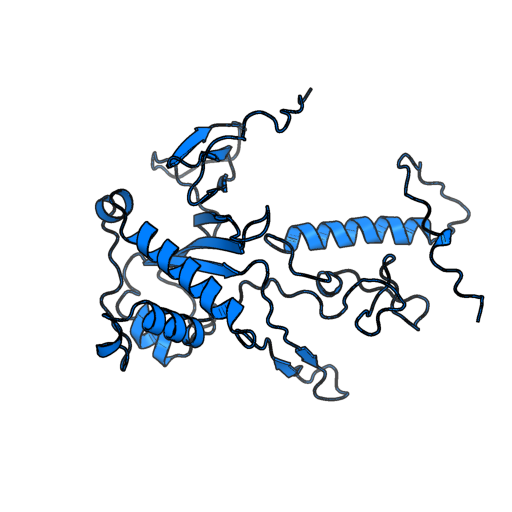A N 1
ATOM 1457 C CA . PHE A 1 187 ? 10.059 -11.040 -22.274 1.00 74.88 187 PHE A CA 1
ATOM 1458 C C . PHE A 1 187 ? 10.735 -10.488 -23.535 1.00 74.88 187 PHE A C 1
ATOM 1460 O O . PHE A 1 187 ? 10.434 -9.373 -23.953 1.00 74.88 187 PHE A O 1
ATOM 1467 N N . THR A 1 188 ? 11.624 -11.248 -24.180 1.00 71.62 188 THR A N 1
ATOM 1468 C CA . THR A 1 188 ? 12.414 -10.782 -25.334 1.00 71.62 188 THR A CA 1
ATOM 1469 C C . THR A 1 188 ? 11.550 -10.302 -26.498 1.00 71.62 188 THR A C 1
ATOM 1471 O O . THR A 1 188 ? 11.853 -9.283 -27.111 1.00 71.62 188 THR A O 1
ATOM 1474 N N . ASN A 1 189 ? 10.429 -10.981 -26.750 1.00 74.38 189 ASN A N 1
ATOM 1475 C CA . ASN A 1 189 ? 9.488 -10.617 -27.813 1.00 74.38 189 ASN A CA 1
ATOM 1476 C C . ASN A 1 189 ? 8.522 -9.491 -27.405 1.00 74.38 189 ASN A C 1
ATOM 1478 O O . ASN A 1 189 ? 7.783 -8.998 -28.249 1.00 74.38 189 ASN A O 1
ATOM 1482 N N . LEU A 1 190 ? 8.516 -9.093 -26.128 1.00 75.00 190 LEU A N 1
ATOM 1483 C CA . LEU A 1 190 ? 7.606 -8.087 -25.572 1.00 75.00 190 LEU A CA 1
ATOM 1484 C C . LEU A 1 190 ? 8.208 -6.683 -25.557 1.00 75.00 190 LEU A C 1
ATOM 1486 O O . LEU A 1 190 ? 7.490 -5.720 -25.343 1.00 75.00 190 LEU A O 1
ATOM 1490 N N . ILE A 1 191 ? 9.510 -6.544 -25.811 1.00 68.94 191 ILE A N 1
ATOM 1491 C CA . ILE A 1 191 ? 10.193 -5.242 -25.856 1.00 68.94 191 ILE A CA 1
ATOM 1492 C C . ILE A 1 191 ? 9.503 -4.233 -26.805 1.00 68.94 191 ILE A C 1
ATOM 1494 O O . ILE A 1 191 ? 9.448 -3.056 -26.442 1.00 68.94 191 ILE A O 1
ATOM 1498 N N . PRO A 1 192 ? 8.956 -4.633 -27.977 1.00 77.00 192 PRO A N 1
ATOM 1499 C CA . PRO A 1 192 ? 8.209 -3.715 -28.841 1.00 77.00 192 PRO A CA 1
ATOM 1500 C C . PRO A 1 192 ? 6.883 -3.222 -28.238 1.00 77.00 192 PRO A C 1
ATOM 1502 O O . PRO A 1 192 ? 6.459 -2.113 -28.553 1.00 77.00 192 PRO A O 1
ATOM 1505 N N . ASP A 1 193 ? 6.246 -4.012 -27.366 1.00 85.12 193 ASP A N 1
ATOM 1506 C CA . ASP A 1 193 ? 5.017 -3.654 -26.651 1.00 85.12 193 ASP A CA 1
ATOM 1507 C C . ASP A 1 193 ? 5.346 -3.292 -25.197 1.00 85.12 193 ASP A C 1
ATOM 1509 O O . ASP A 1 193 ? 5.274 -4.101 -24.265 1.00 85.12 193 ASP A O 1
ATOM 1513 N N . LEU A 1 194 ? 5.738 -2.033 -25.009 1.00 84.38 194 LEU A N 1
ATOM 1514 C CA . LEU A 1 194 ? 6.178 -1.524 -23.714 1.00 84.38 194 LEU A CA 1
ATOM 1515 C C . LEU A 1 194 ? 5.072 -1.571 -22.644 1.00 84.38 194 LEU A C 1
ATOM 1517 O O . LEU A 1 194 ? 5.380 -1.682 -21.456 1.00 84.38 194 LEU A O 1
ATOM 1521 N N . ASP A 1 195 ? 3.801 -1.499 -23.047 1.00 90.38 195 ASP A N 1
ATOM 1522 C CA . ASP A 1 195 ? 2.668 -1.595 -22.127 1.00 90.38 195 ASP A CA 1
ATOM 1523 C C . ASP A 1 195 ? 2.520 -3.010 -21.587 1.00 90.38 195 ASP A C 1
ATOM 1525 O O . ASP A 1 195 ? 2.494 -3.208 -20.369 1.00 90.38 195 ASP A O 1
ATOM 1529 N N . LEU A 1 196 ? 2.495 -4.006 -22.473 1.00 90.00 196 LEU A N 1
ATOM 1530 C CA . LEU A 1 196 ? 2.453 -5.406 -22.066 1.00 90.00 196 LEU A CA 1
ATOM 1531 C C . LEU A 1 196 ? 3.685 -5.784 -21.233 1.00 90.00 196 LEU A C 1
ATOM 1533 O O . LEU A 1 196 ? 3.553 -6.444 -20.198 1.00 90.00 196 LEU A O 1
ATOM 1537 N N . TYR A 1 197 ? 4.867 -5.304 -21.630 1.00 88.19 197 TYR A N 1
ATOM 1538 C CA . TYR A 1 197 ? 6.105 -5.483 -20.874 1.00 88.19 197 TYR A CA 1
ATOM 1539 C C . TYR A 1 197 ? 5.969 -4.966 -19.433 1.00 88.19 197 TYR A C 1
ATOM 1541 O O . TYR A 1 197 ? 6.245 -5.704 -18.484 1.00 88.19 197 TYR A O 1
ATOM 1549 N N . PHE A 1 198 ? 5.504 -3.726 -19.241 1.00 90.12 198 PHE A N 1
ATOM 1550 C CA . PHE A 1 198 ? 5.372 -3.144 -17.903 1.00 90.12 198 PHE A CA 1
ATOM 1551 C C . PHE A 1 198 ? 4.244 -3.754 -17.074 1.00 90.12 198 PHE A C 1
ATOM 1553 O O . PHE A 1 198 ? 4.418 -3.902 -15.867 1.00 90.12 198 PHE A O 1
ATOM 1560 N N . LYS A 1 199 ? 3.133 -4.180 -17.688 1.00 92.12 199 LYS A N 1
ATOM 1561 C CA . LYS A 1 199 ? 2.056 -4.898 -16.981 1.00 92.12 199 LYS A CA 1
ATOM 1562 C C . LYS A 1 199 ? 2.552 -6.203 -16.369 1.00 92.12 199 LYS A C 1
ATOM 1564 O O . LYS A 1 199 ? 2.195 -6.539 -15.242 1.00 92.12 199 LYS A O 1
ATOM 1569 N N . LEU A 1 200 ? 3.362 -6.952 -17.112 1.00 88.44 200 LEU A N 1
ATOM 1570 C CA . LEU A 1 200 ? 3.923 -8.210 -16.630 1.00 88.44 200 LEU A CA 1
ATOM 1571 C C . LEU A 1 200 ? 5.044 -7.973 -15.615 1.00 88.44 200 LEU A C 1
ATOM 1573 O O . LEU A 1 200 ? 5.102 -8.669 -14.604 1.00 88.44 200 LEU A O 1
ATOM 1577 N N . LEU A 1 201 ? 5.884 -6.955 -15.837 1.00 85.38 201 LEU A N 1
ATOM 1578 C CA . LEU A 1 201 ? 6.910 -6.558 -14.874 1.00 85.38 201 LEU A CA 1
ATOM 1579 C C . LEU A 1 201 ? 6.279 -6.162 -13.531 1.00 85.38 201 LEU A C 1
ATOM 1581 O O . LEU A 1 201 ? 6.685 -6.670 -12.495 1.00 85.38 201 LEU A O 1
ATOM 1585 N N . ALA A 1 202 ? 5.243 -5.325 -13.532 1.00 89.62 202 ALA A N 1
ATOM 1586 C CA . ALA A 1 202 ? 4.556 -4.915 -12.310 1.00 89.62 202 ALA A CA 1
ATOM 1587 C C . ALA A 1 202 ? 3.973 -6.109 -11.534 1.00 89.62 202 ALA A C 1
ATOM 1589 O O . ALA A 1 202 ? 4.139 -6.180 -10.322 1.00 89.62 202 ALA A O 1
ATOM 1590 N N . ARG A 1 203 ? 3.371 -7.094 -12.214 1.00 88.75 203 ARG A N 1
ATOM 1591 C CA . ARG A 1 203 ? 2.843 -8.304 -11.553 1.00 88.75 203 ARG A CA 1
ATOM 1592 C C . ARG A 1 203 ? 3.927 -9.208 -10.964 1.00 88.75 203 ARG A C 1
ATOM 1594 O O . ARG A 1 203 ? 3.692 -9.842 -9.944 1.00 88.75 203 ARG A O 1
ATOM 1601 N N . LEU A 1 204 ? 5.099 -9.273 -11.592 1.00 82.56 204 LEU A N 1
ATOM 1602 C CA . LEU A 1 204 ? 6.218 -10.084 -11.103 1.00 82.56 204 LEU A CA 1
ATOM 1603 C C . LEU A 1 204 ? 6.998 -9.417 -9.960 1.00 82.56 204 LEU A C 1
ATOM 1605 O O . LEU A 1 204 ? 7.624 -10.122 -9.171 1.00 82.56 204 LEU A O 1
ATOM 1609 N N . PHE A 1 205 ? 6.998 -8.082 -9.899 1.00 79.44 205 PHE A N 1
ATOM 1610 C CA . PHE A 1 205 ? 7.884 -7.288 -9.037 1.00 79.44 205 PHE A CA 1
ATOM 1611 C C . PHE A 1 205 ? 7.154 -6.366 -8.067 1.00 79.44 205 PHE A C 1
ATOM 1613 O O . PHE A 1 205 ? 7.787 -5.490 -7.476 1.00 79.44 205 PHE A O 1
ATOM 1620 N N . VAL A 1 206 ? 5.841 -6.519 -7.905 1.00 86.56 206 VAL A N 1
ATOM 1621 C CA . VAL A 1 206 ? 5.110 -5.725 -6.922 1.00 86.56 206 VAL A CA 1
ATOM 1622 C C . VAL A 1 206 ? 5.690 -5.966 -5.535 1.00 86.56 206 VAL A C 1
ATOM 1624 O O . VAL A 1 206 ? 5.858 -7.099 -5.086 1.00 86.56 206 VAL A O 1
ATOM 1627 N N . VAL A 1 207 ? 6.020 -4.867 -4.872 1.00 81.62 207 VAL A N 1
ATOM 1628 C CA . VAL A 1 207 ? 6.518 -4.841 -3.503 1.00 81.62 207 VAL A CA 1
ATOM 1629 C C . VAL A 1 207 ? 5.682 -3.851 -2.716 1.00 81.62 207 VAL A C 1
ATOM 1631 O O . VAL A 1 207 ? 5.167 -2.873 -3.261 1.00 81.62 207 VAL A O 1
ATOM 1634 N N . THR A 1 208 ? 5.542 -4.106 -1.423 1.00 82.19 208 THR A N 1
ATOM 1635 C CA . THR A 1 208 ? 4.909 -3.158 -0.516 1.00 82.19 208 THR A CA 1
ATOM 1636 C C . THR A 1 208 ? 5.951 -2.206 0.064 1.00 82.19 208 THR A C 1
ATOM 1638 O O . THR A 1 208 ? 7.060 -2.623 0.384 1.00 82.19 208 THR A O 1
ATOM 1641 N N . LEU A 1 209 ? 5.578 -0.936 0.230 1.00 80.00 209 LEU A N 1
ATOM 1642 C CA . LEU A 1 209 ? 6.333 0.049 1.014 1.00 80.00 209 LEU A CA 1
ATOM 1643 C C . LEU A 1 209 ? 5.780 0.193 2.444 1.00 80.00 209 LEU A C 1
ATOM 1645 O O . LEU A 1 209 ? 6.048 1.175 3.124 1.00 80.00 209 LEU A O 1
ATOM 1649 N N . SER A 1 210 ? 5.019 -0.805 2.910 1.00 82.25 210 SER A N 1
ATOM 1650 C CA . SER A 1 210 ? 4.522 -0.907 4.290 1.00 82.25 210 SER A CA 1
ATOM 1651 C C . SER A 1 210 ? 3.573 0.221 4.722 1.00 82.25 210 SER A C 1
ATOM 1653 O O . SER A 1 210 ? 3.605 0.689 5.857 1.00 82.25 210 SER A O 1
ATOM 1655 N N . HIS A 1 211 ? 2.691 0.636 3.809 1.00 90.69 211 HIS A N 1
ATOM 1656 C CA . HIS A 1 211 ? 1.643 1.639 4.034 1.00 90.69 211 HIS A CA 1
ATOM 1657 C C . HIS A 1 211 ? 0.240 1.008 4.169 1.00 90.69 211 HIS A C 1
ATOM 1659 O O . HIS A 1 211 ? -0.729 1.499 3.592 1.00 90.69 211 HIS A O 1
ATOM 1665 N N . GLN A 1 212 ? 0.112 -0.120 4.877 1.00 93.00 212 GLN A N 1
ATOM 1666 C CA . GLN A 1 212 ? -1.178 -0.796 5.060 1.00 93.00 212 GLN A CA 1
ATOM 1667 C C . GLN A 1 212 ? -2.108 0.006 5.980 1.00 93.00 212 GLN A C 1
ATOM 1669 O O . GLN A 1 212 ? -1.698 0.468 7.044 1.00 93.00 212 GLN A O 1
ATOM 1674 N N . VAL A 1 213 ? -3.375 0.128 5.577 1.00 96.12 213 VAL A N 1
ATOM 1675 C CA . VAL A 1 213 ? -4.432 0.846 6.306 1.00 96.12 213 VAL A CA 1
ATOM 1676 C C . VAL A 1 213 ? -5.793 0.165 6.116 1.00 96.12 213 VAL A C 1
ATOM 1678 O O . VAL A 1 213 ? -5.929 -0.744 5.297 1.00 96.12 213 VAL A O 1
ATOM 1681 N N . GLY A 1 214 ? -6.818 0.628 6.834 1.00 96.00 214 GLY A N 1
ATOM 1682 C CA . GLY A 1 214 ? -8.226 0.350 6.512 1.00 96.00 214 GLY A CA 1
ATOM 1683 C C . GLY A 1 214 ? -8.804 -0.976 7.003 1.00 96.00 214 GLY A C 1
ATOM 1684 O O . GLY A 1 214 ? -9.989 -1.229 6.791 1.00 96.00 214 GLY A O 1
ATOM 1685 N N . THR A 1 215 ? -8.031 -1.812 7.699 1.00 96.69 215 THR A N 1
ATOM 1686 C CA . THR A 1 215 ? -8.524 -3.086 8.256 1.00 96.69 215 THR A CA 1
ATOM 1687 C C . THR A 1 215 ? -9.528 -2.908 9.401 1.00 96.69 215 THR A C 1
ATOM 1689 O O . THR A 1 215 ? -10.290 -3.830 9.682 1.00 96.69 215 THR A O 1
ATOM 1692 N N . ALA A 1 216 ? -9.576 -1.727 10.025 1.00 97.56 216 ALA A N 1
ATOM 1693 C CA . ALA A 1 216 ? -10.561 -1.333 11.031 1.00 97.56 216 ALA A CA 1
ATOM 1694 C C . ALA A 1 216 ? -11.213 0.012 10.665 1.00 97.56 216 ALA A C 1
ATOM 1696 O O . ALA A 1 216 ? -11.320 0.908 11.500 1.00 97.56 216 ALA A O 1
ATOM 1697 N N . LYS A 1 217 ? -11.632 0.150 9.399 1.00 97.75 217 LYS A N 1
ATOM 1698 C CA . LYS A 1 217 ? -12.165 1.376 8.781 1.00 97.75 217 LYS A CA 1
ATOM 1699 C C . LYS A 1 217 ? -13.041 2.222 9.721 1.00 97.75 217 LYS A C 1
ATOM 1701 O O . LYS A 1 217 ? -14.092 1.769 10.184 1.00 97.75 217 LYS A O 1
ATOM 1706 N N . MET A 1 218 ? -12.637 3.477 9.913 1.00 98.25 218 MET A N 1
ATOM 1707 C CA . MET A 1 218 ? -13.435 4.534 10.536 1.00 98.25 218 MET A CA 1
ATOM 1708 C C . MET A 1 218 ? -14.486 5.076 9.563 1.00 98.25 218 MET A C 1
ATOM 1710 O O . MET A 1 218 ? -14.194 5.290 8.385 1.00 98.25 218 MET A O 1
ATOM 1714 N N . GLY A 1 219 ? -15.695 5.356 10.049 1.00 96.75 219 GLY A N 1
ATOM 1715 C CA . GLY A 1 219 ? -16.712 6.058 9.263 1.00 96.75 219 GLY A CA 1
ATOM 1716 C C . GLY A 1 219 ? -18.063 6.153 9.965 1.00 96.75 219 GLY A C 1
ATOM 1717 O O . GLY A 1 219 ? -18.142 6.031 11.185 1.00 96.75 219 GLY A O 1
ATOM 1718 N N . ASP A 1 220 ? -19.127 6.373 9.188 1.00 95.00 220 ASP A N 1
ATOM 1719 C CA . ASP A 1 220 ? -20.499 6.421 9.705 1.00 95.00 220 ASP A CA 1
ATOM 1720 C C . ASP A 1 220 ? -20.834 5.110 10.455 1.00 95.00 220 ASP A C 1
ATOM 1722 O O . ASP A 1 220 ? -20.636 4.023 9.898 1.00 95.00 220 ASP A O 1
ATOM 1726 N N . PRO A 1 221 ? -21.350 5.165 11.698 1.00 90.50 221 PRO A N 1
ATOM 1727 C CA . PRO A 1 221 ? -21.769 3.974 12.439 1.00 90.50 221 PRO A CA 1
ATOM 1728 C C . PRO A 1 221 ? -22.797 3.103 11.700 1.00 90.50 221 PRO A C 1
ATOM 1730 O O . PRO A 1 221 ? -22.855 1.894 11.935 1.00 90.50 221 PRO A O 1
ATOM 1733 N N . ARG A 1 222 ? -23.588 3.697 10.799 1.00 92.38 222 ARG A N 1
ATOM 1734 C CA . ARG A 1 222 ? -24.616 3.025 9.990 1.00 92.38 222 ARG A CA 1
ATOM 1735 C C . ARG A 1 222 ? -24.049 2.339 8.748 1.00 92.38 222 ARG A C 1
ATOM 1737 O O . ARG A 1 222 ? -24.719 1.479 8.185 1.00 92.38 222 ARG A O 1
ATOM 1744 N N . ASP A 1 223 ? -22.834 2.686 8.318 1.00 95.00 223 ASP A N 1
ATOM 1745 C CA . ASP A 1 223 ? -22.158 1.987 7.222 1.00 95.00 223 ASP A CA 1
ATOM 1746 C C . ASP A 1 223 ? -21.755 0.577 7.708 1.00 95.00 223 ASP A C 1
ATOM 1748 O O . ASP A 1 223 ? -20.994 0.448 8.673 1.00 95.00 223 ASP A O 1
ATOM 1752 N N . PRO A 1 224 ? -22.243 -0.511 7.086 1.00 94.50 224 PRO A N 1
ATOM 1753 C CA . PRO A 1 224 ? -21.910 -1.870 7.513 1.00 94.50 224 PRO A CA 1
ATOM 1754 C C . PRO A 1 224 ? -20.426 -2.217 7.319 1.00 94.50 224 PRO A C 1
ATOM 1756 O O . PRO A 1 224 ? -19.947 -3.173 7.920 1.00 94.50 224 PRO A O 1
ATOM 1759 N N . THR A 1 225 ? -19.689 -1.450 6.511 1.00 94.38 225 THR A N 1
ATOM 1760 C CA . THR A 1 225 ? -18.255 -1.656 6.260 1.00 94.38 225 THR A CA 1
ATOM 1761 C C . THR A 1 225 ? -17.349 -0.988 7.297 1.00 94.38 225 THR A C 1
ATOM 1763 O O . THR A 1 225 ? -16.139 -1.207 7.275 1.00 94.38 225 THR A O 1
ATOM 1766 N N . THR A 1 226 ? -17.898 -0.169 8.202 1.00 96.88 226 THR A N 1
ATOM 1767 C CA . THR A 1 226 ? -17.124 0.494 9.262 1.00 96.88 226 THR A CA 1
ATOM 1768 C C . THR A 1 226 ? -16.976 -0.407 10.479 1.00 96.88 226 THR A C 1
ATOM 1770 O O . THR A 1 226 ? -17.901 -1.138 10.849 1.00 96.88 226 THR A O 1
ATOM 1773 N N . VAL A 1 227 ? -15.807 -0.330 11.114 1.00 98.19 227 VAL A N 1
ATOM 1774 C CA . VAL A 1 227 ? -15.462 -1.058 12.345 1.00 98.19 227 VAL A CA 1
ATOM 1775 C C . VAL A 1 227 ? -15.460 -0.113 13.541 1.00 98.19 227 VAL A C 1
ATOM 1777 O O . VAL A 1 227 ? -15.969 -0.471 14.607 1.00 98.19 227 VAL A O 1
ATOM 1780 N N . VAL A 1 228 ? -14.933 1.099 13.352 1.00 98.06 228 VAL A N 1
ATOM 1781 C CA . VAL A 1 228 ? -14.945 2.154 14.365 1.00 98.06 228 VAL A CA 1
ATOM 1782 C C . VAL A 1 228 ? -15.734 3.371 13.898 1.00 98.06 228 VAL A C 1
ATOM 1784 O O . VAL A 1 228 ? -15.843 3.649 12.702 1.00 98.06 228 VAL A O 1
ATOM 1787 N N . ASP A 1 229 ? -16.292 4.100 14.854 1.00 96.06 229 ASP A N 1
ATOM 1788 C CA . ASP A 1 229 ? -16.946 5.383 14.600 1.00 96.06 229 ASP A CA 1
ATOM 1789 C C . ASP A 1 229 ? -15.932 6.550 14.539 1.00 96.06 229 ASP A C 1
ATOM 1791 O O . ASP A 1 229 ? -14.739 6.339 14.779 1.00 96.06 229 ASP A O 1
ATOM 1795 N N . PRO A 1 230 ? -16.361 7.799 14.255 1.00 95.56 230 PRO A N 1
ATOM 1796 C CA . PRO A 1 230 ? -15.460 8.958 14.210 1.00 95.56 230 PRO A CA 1
ATOM 1797 C C . PRO A 1 230 ? -14.765 9.296 15.541 1.00 95.56 230 PRO A C 1
ATOM 1799 O O . PRO A 1 230 ? -13.841 10.105 15.560 1.00 95.56 230 PRO A O 1
ATOM 1802 N N . LEU A 1 231 ? -15.191 8.6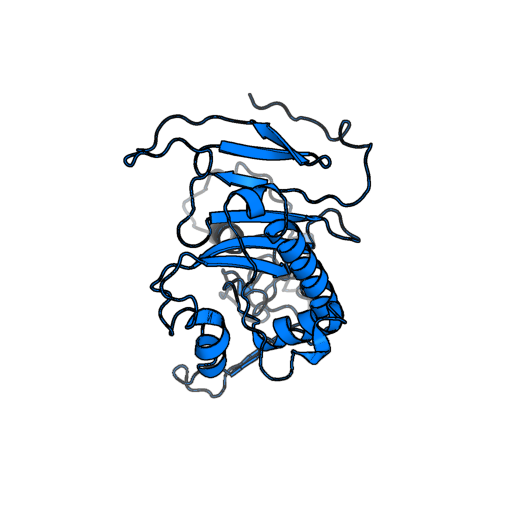88 16.655 1.00 95.38 231 LEU A N 1
ATOM 1803 C CA . LEU A 1 231 ? -14.554 8.791 17.973 1.00 95.38 231 LEU A CA 1
ATOM 1804 C C . LEU A 1 231 ? -13.663 7.574 18.283 1.00 95.38 231 LEU A C 1
ATOM 1806 O O . LEU A 1 231 ? -13.257 7.369 19.435 1.00 95.38 231 LEU A O 1
ATOM 1810 N N . LEU A 1 232 ? -13.358 6.782 17.249 1.00 97.50 232 LEU A N 1
ATOM 1811 C CA . LEU A 1 232 ? -12.513 5.592 17.256 1.00 97.50 232 LEU A CA 1
ATOM 1812 C C . LEU A 1 232 ? -13.048 4.443 18.118 1.00 97.50 232 LEU A C 1
ATOM 1814 O O . LEU A 1 232 ? -12.298 3.528 18.458 1.00 97.50 232 LEU A O 1
ATOM 1818 N N . ARG A 1 233 ? -14.334 4.472 18.486 1.00 96.19 233 ARG A N 1
ATOM 1819 C CA . ARG A 1 233 ? -14.973 3.446 19.320 1.00 96.19 233 ARG A CA 1
ATOM 1820 C C . ARG A 1 233 ? -15.376 2.257 18.464 1.00 96.19 233 ARG A C 1
ATOM 1822 O O . ARG A 1 233 ? -15.962 2.435 17.398 1.00 96.19 233 ARG A O 1
ATOM 1829 N N . VAL A 1 234 ? -15.101 1.047 18.946 1.00 97.81 234 VAL A N 1
ATOM 1830 C CA . VAL A 1 234 ? -15.481 -0.185 18.243 1.00 97.81 234 VAL A CA 1
ATOM 1831 C C . VAL A 1 234 ? -16.993 -0.378 18.301 1.00 97.81 234 VAL A C 1
ATOM 1833 O O . VAL A 1 234 ? -17.603 -0.343 19.371 1.00 97.81 234 VAL A O 1
ATOM 1836 N N . LYS A 1 235 ? -17.615 -0.606 17.143 1.00 95.25 235 LYS A N 1
ATOM 1837 C CA . LYS A 1 235 ? -19.066 -0.795 17.047 1.00 95.25 235 LYS A CA 1
ATOM 1838 C C . LYS A 1 235 ? -19.518 -2.005 17.865 1.00 95.25 235 LYS A C 1
ATOM 1840 O O . LYS A 1 235 ? -18.968 -3.096 17.746 1.00 95.25 235 LYS A O 1
ATOM 1845 N N . GLY A 1 236 ? -20.538 -1.799 18.696 1.00 93.25 236 GLY A N 1
ATOM 1846 C CA . GLY A 1 236 ? -21.113 -2.839 19.553 1.00 93.25 236 GLY A CA 1
ATOM 1847 C C . GLY A 1 236 ? -20.282 -3.204 20.789 1.00 93.25 236 GLY A C 1
ATOM 1848 O O . GLY A 1 236 ? -20.709 -4.071 21.546 1.00 93.25 236 GLY A O 1
ATOM 1849 N N . ILE A 1 237 ? -19.132 -2.557 21.030 1.00 96.38 237 ILE A N 1
ATOM 1850 C CA . ILE A 1 237 ? -18.266 -2.849 22.180 1.00 96.38 237 ILE A CA 1
ATOM 1851 C C . ILE A 1 237 ? -18.007 -1.572 22.981 1.00 96.38 237 ILE A C 1
ATOM 1853 O O . ILE A 1 237 ? -17.485 -0.581 22.476 1.00 96.38 237 ILE A O 1
ATOM 1857 N N . GLN A 1 238 ? -18.348 -1.601 24.268 1.00 92.44 238 GLN A N 1
ATOM 1858 C CA . GLN A 1 238 ? -18.096 -0.484 25.176 1.00 92.44 238 GLN A CA 1
ATOM 1859 C C . GLN A 1 238 ? -16.654 -0.506 25.696 1.00 92.44 238 GLN A C 1
ATOM 1861 O O . GLN A 1 238 ? -16.081 -1.566 25.931 1.00 92.44 238 GLN A O 1
ATOM 1866 N N . GLY A 1 239 ? -16.072 0.679 25.901 1.00 91.88 239 GLY A N 1
ATOM 1867 C CA . GLY A 1 239 ? -14.740 0.821 26.498 1.00 91.88 239 GLY A CA 1
ATOM 1868 C C . GLY A 1 239 ? -13.568 0.395 25.605 1.00 91.88 239 GLY A C 1
ATOM 1869 O O . GLY A 1 239 ? -12.441 0.357 26.089 1.00 91.88 239 GLY A O 1
ATOM 1870 N N . LEU A 1 240 ? -13.805 0.108 24.319 1.00 96.56 240 LEU A N 1
ATOM 1871 C CA . LEU A 1 240 ? -12.775 -0.312 23.367 1.00 96.56 240 LEU A CA 1
ATOM 1872 C C . LEU A 1 240 ? -12.631 0.689 22.214 1.00 96.56 240 LEU A C 1
ATOM 1874 O O . LEU A 1 240 ? -13.622 1.119 21.619 1.00 96.56 240 LEU A O 1
ATOM 1878 N N . ARG A 1 241 ? -11.382 1.027 21.880 1.00 97.62 241 ARG A N 1
ATOM 1879 C CA . ARG A 1 241 ? -11.016 1.864 20.731 1.00 97.62 241 ARG A CA 1
ATOM 1880 C C . ARG A 1 241 ? -9.875 1.236 19.933 1.00 97.62 241 ARG A C 1
ATOM 1882 O O . ARG A 1 241 ? -9.081 0.490 20.501 1.00 97.62 241 ARG A O 1
ATOM 1889 N N . VAL A 1 242 ? -9.775 1.588 18.653 1.00 98.25 242 VAL A N 1
ATOM 1890 C CA . VAL A 1 242 ? -8.621 1.271 17.791 1.00 98.25 242 VAL A CA 1
ATOM 1891 C C . VAL A 1 242 ? -7.928 2.577 17.415 1.00 98.25 242 VAL A C 1
ATOM 1893 O O . VAL A 1 242 ? -8.591 3.519 16.990 1.00 98.25 242 VAL A O 1
ATOM 1896 N N . VAL A 1 243 ? -6.613 2.664 17.617 1.00 98.19 243 VAL A N 1
ATOM 1897 C CA . VAL A 1 243 ? -5.843 3.909 17.458 1.00 98.19 243 VAL A CA 1
ATOM 1898 C C . VAL A 1 243 ? -4.529 3.615 16.738 1.00 98.19 243 VAL A C 1
ATOM 1900 O O . VAL A 1 243 ? -3.464 3.557 17.345 1.00 98.19 243 VAL A O 1
ATOM 1903 N N . ASP A 1 244 ? -4.615 3.379 15.435 1.00 98.00 244 ASP A N 1
ATOM 1904 C CA . ASP A 1 244 ? -3.469 3.165 14.549 1.00 98.00 244 ASP A CA 1
ATOM 1905 C C . ASP A 1 244 ? -3.875 3.417 13.082 1.00 98.00 244 ASP A C 1
ATOM 1907 O O . ASP A 1 244 ? -4.941 3.963 12.799 1.00 98.00 244 ASP A O 1
ATOM 1911 N N . ALA A 1 245 ? -3.042 3.022 12.121 1.00 97.44 245 ALA A N 1
ATOM 1912 C CA . ALA A 1 245 ? -3.328 3.215 10.702 1.00 97.44 245 ALA A CA 1
ATOM 1913 C C . ALA A 1 245 ? -4.524 2.402 10.173 1.00 97.44 245 ALA A C 1
ATOM 1915 O O . ALA A 1 245 ? -5.097 2.747 9.137 1.00 97.44 245 ALA A O 1
ATOM 1916 N N . SER A 1 246 ? -4.947 1.345 10.874 1.00 97.94 246 SER A N 1
ATOM 1917 C CA . SER A 1 246 ? -6.063 0.495 10.447 1.00 97.94 246 SER A CA 1
ATOM 1918 C C . SER A 1 246 ? -7.388 1.248 10.366 1.00 97.94 246 SER A C 1
ATOM 1920 O O . SER A 1 246 ? -8.265 0.839 9.604 1.00 97.94 246 SER A O 1
ATOM 1922 N N . VAL A 1 247 ? -7.528 2.361 11.094 1.00 98.38 247 VAL A N 1
ATOM 1923 C CA . VAL A 1 247 ? -8.761 3.154 11.088 1.00 98.38 247 VAL A CA 1
ATOM 1924 C C . VAL A 1 247 ? -8.888 4.064 9.870 1.00 98.38 247 VAL A C 1
ATOM 1926 O O . VAL A 1 247 ? -9.989 4.524 9.576 1.00 98.38 247 VAL A O 1
ATOM 1929 N N . MET A 1 248 ? -7.803 4.328 9.130 1.00 97.62 248 MET A N 1
ATOM 1930 C CA . MET A 1 248 ? -7.872 5.205 7.958 1.00 97.62 248 MET A CA 1
ATOM 1931 C C . MET A 1 248 ? -8.753 4.555 6.878 1.00 97.62 248 MET A C 1
ATOM 1933 O O . MET A 1 248 ? -8.456 3.440 6.450 1.00 97.62 248 MET A O 1
ATOM 1937 N N . PRO A 1 249 ? -9.829 5.214 6.408 1.00 94.62 249 PRO A N 1
ATOM 1938 C CA . PRO A 1 249 ? -10.758 4.601 5.458 1.00 94.62 249 PRO A CA 1
ATOM 1939 C C . PRO A 1 249 ? -10.163 4.405 4.060 1.00 94.62 249 PRO A C 1
ATOM 1941 O O . PRO A 1 249 ? -10.585 3.510 3.327 1.00 94.62 249 PRO A O 1
ATOM 1944 N N . ILE A 1 250 ? -9.196 5.246 3.697 1.00 91.62 250 ILE A N 1
ATOM 1945 C CA . ILE A 1 250 ? -8.428 5.196 2.456 1.00 91.62 250 ILE A CA 1
ATOM 1946 C C . ILE A 1 250 ? -6.969 5.531 2.764 1.00 91.62 250 ILE A C 1
ATOM 1948 O O . ILE A 1 250 ? -6.674 6.164 3.782 1.00 91.62 250 ILE A O 1
ATOM 1952 N N . VAL A 1 251 ? -6.064 5.115 1.879 1.00 90.75 251 VAL A N 1
ATOM 1953 C CA . VAL A 1 251 ? -4.647 5.479 1.964 1.00 90.75 251 VAL A CA 1
ATOM 1954 C C . VAL A 1 251 ? -4.521 7.000 1.767 1.00 90.75 251 VAL A C 1
ATOM 1956 O O . VAL A 1 251 ? -5.077 7.526 0.799 1.00 90.75 251 VAL A O 1
ATOM 1959 N N . PRO A 1 252 ? -3.852 7.729 2.679 1.00 89.88 252 PRO A N 1
ATOM 1960 C CA . PRO A 1 252 ? -3.561 9.145 2.475 1.00 89.88 252 PRO A CA 1
ATOM 1961 C C . PRO A 1 252 ? -2.534 9.333 1.349 1.00 89.88 252 PRO A C 1
ATOM 1963 O O . PRO A 1 252 ? -1.706 8.458 1.108 1.00 89.88 252 PRO A O 1
ATOM 1966 N N . SER A 1 253 ? -2.541 10.493 0.687 1.00 87.56 253 SER A N 1
ATOM 1967 C CA . SER A 1 253 ? -1.567 10.837 -0.363 1.00 87.56 253 SER A CA 1
ATOM 1968 C C . SER A 1 253 ? -0.172 11.114 0.229 1.00 87.56 253 SER A C 1
ATOM 1970 O O . SER A 1 253 ? 0.252 12.264 0.337 1.00 87.56 253 SER A O 1
ATOM 1972 N N . GLY A 1 254 ? 0.521 10.061 0.664 1.00 83.62 254 GLY A N 1
ATOM 1973 C CA . GLY A 1 254 ? 1.884 10.092 1.194 1.00 83.62 254 GLY A CA 1
ATOM 1974 C C . GLY A 1 254 ? 2.135 9.005 2.243 1.00 83.62 254 GLY A C 1
ATOM 1975 O O . GLY A 1 254 ? 1.288 8.151 2.509 1.00 83.62 254 GLY A O 1
ATOM 1976 N N . ASN A 1 255 ? 3.303 9.053 2.881 1.00 87.44 255 ASN A N 1
ATOM 1977 C CA . ASN A 1 255 ? 3.694 8.070 3.891 1.00 87.44 255 ASN A CA 1
ATOM 1978 C C . ASN A 1 255 ? 2.768 8.087 5.120 1.00 87.44 255 ASN A C 1
ATOM 1980 O O . ASN A 1 255 ? 2.491 9.134 5.709 1.00 87.44 255 ASN A O 1
ATOM 1984 N N . THR A 1 256 ? 2.366 6.900 5.581 1.00 91.00 256 THR A N 1
ATOM 1985 C CA . THR A 1 256 ? 1.345 6.722 6.631 1.00 91.00 256 THR A CA 1
ATOM 1986 C C . THR A 1 256 ? 1.837 6.986 8.056 1.00 91.00 256 THR A C 1
ATOM 1988 O O . THR A 1 256 ? 1.018 7.060 8.973 1.00 91.00 256 THR A O 1
ATOM 1991 N N . ASN A 1 257 ? 3.142 7.186 8.270 1.00 91.81 257 ASN A N 1
ATOM 1992 C CA . ASN A 1 257 ? 3.709 7.425 9.602 1.00 91.81 257 ASN A CA 1
ATOM 1993 C C . ASN A 1 257 ? 3.135 8.692 10.265 1.00 91.81 257 ASN A C 1
ATOM 1995 O O . ASN A 1 257 ? 2.571 8.626 11.356 1.00 91.81 257 ASN A O 1
ATOM 1999 N N . ILE A 1 258 ? 3.210 9.842 9.583 1.00 92.62 258 ILE A N 1
ATOM 2000 C CA . ILE A 1 258 ? 2.702 11.113 10.123 1.00 92.62 258 ILE A CA 1
ATOM 2001 C C . ILE A 1 258 ? 1.180 11.070 10.342 1.00 92.62 258 ILE A C 1
ATOM 2003 O O . ILE A 1 258 ? 0.746 11.399 11.447 1.00 92.62 258 ILE A O 1
ATOM 2007 N N . PRO A 1 259 ? 0.357 10.602 9.379 1.00 94.12 259 PRO A N 1
ATOM 2008 C CA . PRO A 1 259 ? -1.070 10.391 9.613 1.00 94.12 259 PRO A CA 1
ATOM 2009 C C . PRO A 1 259 ? -1.375 9.486 10.817 1.00 94.12 259 PRO A C 1
ATOM 2011 O O . PRO A 1 259 ? -2.306 9.767 11.565 1.00 94.12 259 PRO A O 1
ATOM 2014 N N . THR A 1 260 ? -0.579 8.440 11.058 1.00 96.31 260 THR A N 1
ATOM 2015 C CA . THR A 1 260 ? -0.761 7.552 12.221 1.00 96.31 260 THR A CA 1
ATOM 2016 C C . THR A 1 260 ? -0.479 8.280 13.535 1.00 96.31 260 THR A C 1
ATOM 2018 O O . THR A 1 260 ? -1.268 8.179 14.473 1.00 96.31 260 THR A O 1
ATOM 2021 N N . ILE A 1 261 ? 0.600 9.067 13.595 1.00 97.25 261 ILE A N 1
ATOM 2022 C CA . ILE A 1 261 ? 0.916 9.906 14.761 1.00 97.25 261 ILE A CA 1
ATOM 2023 C C . ILE A 1 261 ? -0.215 10.909 15.015 1.00 97.25 261 ILE A C 1
ATOM 2025 O O . ILE A 1 261 ? -0.662 11.057 16.147 1.00 97.25 261 ILE A O 1
ATOM 2029 N N . MET A 1 262 ? -0.736 11.551 13.968 1.00 96.94 262 MET A N 1
ATOM 2030 C CA . MET A 1 262 ? -1.855 12.490 14.092 1.00 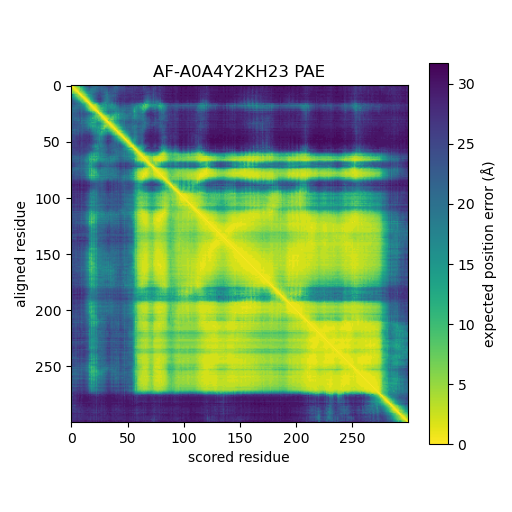96.94 262 MET A CA 1
ATOM 2031 C C . MET A 1 262 ? -3.128 11.831 14.634 1.00 96.94 262 MET A C 1
ATOM 2033 O O . MET A 1 262 ? -3.820 12.430 15.456 1.00 96.94 262 MET A O 1
ATOM 2037 N N . ILE A 1 263 ? -3.440 10.606 14.196 1.00 97.38 263 ILE A N 1
ATOM 2038 C CA . ILE A 1 263 ? -4.562 9.826 14.737 1.00 97.38 263 ILE A CA 1
ATOM 2039 C C . ILE A 1 263 ? -4.350 9.563 16.228 1.00 97.38 263 ILE A C 1
ATOM 2041 O O . ILE A 1 263 ? -5.274 9.767 17.013 1.00 97.38 263 ILE A O 1
ATOM 2045 N N . ALA A 1 264 ? -3.143 9.157 16.627 1.00 97.75 264 ALA A N 1
ATOM 2046 C CA . ALA A 1 264 ? -2.814 8.905 18.026 1.00 97.75 264 ALA A CA 1
ATOM 2047 C C . ALA A 1 264 ? -2.921 10.169 18.896 1.00 97.75 264 ALA A C 1
ATOM 2049 O O . ALA A 1 264 ? -3.517 10.118 19.974 1.00 97.75 264 ALA A O 1
ATOM 2050 N N . GLU A 1 265 ? -2.422 11.310 18.415 1.00 97.94 265 GLU A N 1
ATOM 2051 C CA . GLU A 1 265 ? -2.565 12.602 19.098 1.00 97.94 265 GLU A CA 1
ATOM 2052 C C . GLU A 1 265 ? -4.041 12.985 19.254 1.00 97.94 265 GLU A C 1
ATOM 2054 O O . GLU A 1 265 ? -4.505 13.262 20.360 1.00 97.94 265 GLU A O 1
ATOM 2059 N N . LYS A 1 266 ? -4.833 12.894 18.177 1.00 96.12 266 LYS A N 1
ATOM 2060 C CA . LYS A 1 266 ? -6.266 13.206 18.242 1.00 96.12 266 LYS A CA 1
ATOM 2061 C C . LYS A 1 266 ? -7.025 12.260 19.177 1.00 96.12 266 LYS A C 1
ATOM 2063 O O . LYS A 1 266 ? -7.923 12.694 19.898 1.00 96.12 266 LYS A O 1
ATOM 2068 N N . ALA A 1 267 ? -6.670 10.979 19.187 1.00 96.50 267 ALA A N 1
ATOM 2069 C CA . ALA A 1 267 ? -7.259 9.999 20.088 1.00 96.50 267 ALA A CA 1
ATOM 2070 C C . ALA A 1 267 ? -6.945 10.304 21.559 1.00 96.50 267 ALA A C 1
ATOM 2072 O O . ALA A 1 267 ? -7.815 10.124 22.408 1.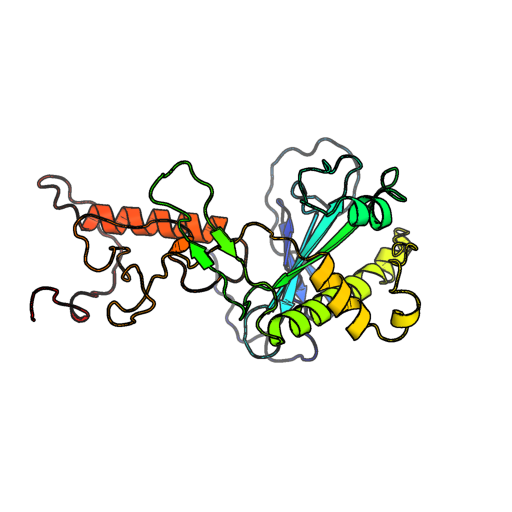00 96.50 267 ALA A O 1
ATOM 2073 N N . SER A 1 268 ? -5.735 10.789 21.859 1.00 96.31 268 SER A N 1
ATOM 2074 C CA . SER A 1 268 ? -5.336 11.222 23.205 1.00 96.31 268 SER A CA 1
ATOM 2075 C C . SER A 1 268 ? -6.273 12.304 23.740 1.00 96.31 268 SER A C 1
ATOM 2077 O O . SER A 1 268 ? -6.768 12.185 24.863 1.00 96.31 268 SER A O 1
ATOM 2079 N N . ASP A 1 269 ? -6.587 13.307 22.918 1.00 94.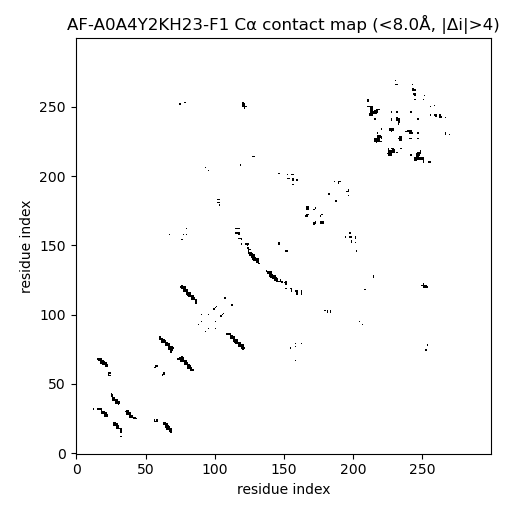19 269 ASP A N 1
ATOM 2080 C CA . ASP A 1 269 ? -7.526 14.373 23.281 1.00 94.19 269 ASP A CA 1
ATOM 2081 C C . ASP A 1 269 ? -8.945 13.830 23.494 1.00 94.19 269 ASP A C 1
ATOM 2083 O O . ASP A 1 269 ? -9.526 14.047 24.556 1.00 94.19 269 ASP A O 1
ATOM 2087 N N . ILE A 1 270 ? -9.461 13.021 22.557 1.00 92.94 270 ILE A N 1
ATOM 2088 C CA . ILE A 1 270 ? -10.787 12.380 22.675 1.00 92.94 270 ILE A CA 1
ATOM 2089 C C . ILE A 1 270 ? -10.892 11.558 23.968 1.00 92.94 270 ILE A C 1
ATOM 2091 O O . ILE A 1 270 ? -11.920 11.567 24.649 1.00 92.94 270 ILE A O 1
ATOM 2095 N N . ILE A 1 271 ? -9.836 10.818 24.319 1.00 91.81 271 ILE A N 1
ATOM 2096 C CA . ILE A 1 271 ? -9.809 9.999 25.530 1.00 91.81 271 ILE A CA 1
ATOM 2097 C C . ILE A 1 271 ? -9.840 10.894 26.768 1.00 91.81 271 ILE A C 1
ATOM 2099 O O . ILE A 1 271 ? -10.696 10.669 27.623 1.00 91.81 271 ILE A O 1
ATOM 2103 N N . LYS A 1 272 ? -8.979 11.917 26.848 1.00 90.06 272 LYS A N 1
ATOM 2104 C CA . LYS A 1 272 ? -8.942 12.861 27.978 1.00 90.06 272 LYS A CA 1
ATOM 2105 C C . LYS A 1 272 ? -10.270 13.586 28.171 1.00 90.06 272 LYS A C 1
ATOM 2107 O O . LYS A 1 272 ? -10.705 13.725 29.306 1.00 90.06 272 LYS A O 1
ATOM 2112 N N . GLU A 1 273 ? -10.920 14.003 27.088 1.00 86.12 273 GLU A N 1
ATOM 2113 C CA . GLU A 1 273 ? -12.241 14.641 27.124 1.00 86.12 273 GLU A CA 1
ATOM 2114 C C . GLU A 1 273 ? -13.332 13.669 27.594 1.00 86.12 273 GLU A C 1
ATOM 2116 O O . GLU A 1 273 ? -14.202 14.040 28.380 1.00 86.12 273 GLU A O 1
ATOM 2121 N N . SER A 1 274 ? -13.269 12.403 27.163 1.00 79.00 274 SER A N 1
ATOM 2122 C CA . SER A 1 274 ? -14.224 11.369 27.591 1.00 79.00 274 SER A CA 1
ATOM 2123 C C . SER A 1 274 ? -14.017 10.895 29.034 1.00 79.00 274 SER A C 1
ATOM 2125 O O . SER A 1 274 ? -14.916 10.301 29.631 1.00 79.00 274 SER A O 1
ATOM 2127 N N . MET A 1 275 ? -12.840 11.152 29.607 1.00 76.25 275 MET A N 1
ATOM 2128 C CA . MET A 1 275 ? -12.547 10.880 31.005 1.00 76.25 275 MET A CA 1
ATOM 2129 C C . MET A 1 275 ? -13.052 12.041 31.859 1.00 76.25 275 MET A C 1
ATOM 2131 O O . MET A 1 275 ? -12.407 13.079 31.985 1.00 76.25 275 MET A O 1
ATOM 2135 N N . SER A 1 276 ? -14.183 11.846 32.534 1.00 57.41 276 SER A N 1
ATOM 2136 C CA . SER A 1 276 ? -14.611 12.729 33.617 1.00 57.41 276 SER A CA 1
ATOM 2137 C C . SER A 1 276 ? -13.684 12.558 34.830 1.00 57.41 276 SER A C 1
ATOM 2139 O O . SER A 1 276 ? -14.026 11.902 35.815 1.00 57.41 276 SER A O 1
ATOM 2141 N N . CYS A 1 277 ? -12.478 13.121 34.777 1.00 49.72 277 CYS A N 1
ATOM 2142 C CA . CYS A 1 277 ? -11.651 13.277 35.966 1.00 49.72 277 CYS A CA 1
ATOM 2143 C C . CYS A 1 277 ? -12.290 14.356 36.845 1.00 49.72 277 CYS A C 1
ATOM 2145 O O . CYS A 1 277 ? -12.296 15.531 36.487 1.00 49.72 277 CYS A O 1
ATOM 2147 N N . ALA A 1 278 ? -12.786 13.971 38.024 1.00 52.66 278 ALA A N 1
ATOM 2148 C CA . ALA A 1 278 ? -13.436 14.868 38.984 1.00 52.66 278 ALA A CA 1
ATOM 2149 C C . ALA A 1 278 ? -12.550 16.031 39.500 1.00 52.66 278 ALA A C 1
ATOM 2151 O O . ALA A 1 278 ? -13.007 16.818 40.324 1.00 52.66 278 ALA A O 1
ATOM 2152 N N . SER A 1 279 ? -11.295 16.169 39.050 1.00 50.19 279 SER A N 1
ATOM 2153 C CA . SER A 1 279 ? -10.334 17.119 39.623 1.00 50.19 279 SER A CA 1
ATOM 2154 C C . SER A 1 279 ? -9.391 17.843 38.652 1.00 50.19 279 SER A C 1
ATOM 2156 O O . SER A 1 279 ? -8.611 18.667 39.127 1.00 50.19 279 SER A O 1
ATOM 2158 N N . HIS A 1 280 ? -9.444 17.642 37.327 1.00 44.75 280 HIS A N 1
ATOM 2159 C CA . HIS A 1 280 ? -8.569 18.377 36.392 1.00 44.75 280 HIS A CA 1
ATOM 2160 C C . HIS A 1 280 ? -9.322 18.890 35.161 1.00 44.75 280 HIS A C 1
ATOM 2162 O O . HIS A 1 280 ? -9.628 18.141 34.240 1.00 44.75 280 HIS A O 1
ATOM 2168 N N . LYS A 1 281 ? -9.589 20.202 35.145 1.00 43.06 281 LYS A N 1
ATOM 2169 C CA . LYS A 1 281 ? -9.996 20.932 33.942 1.00 43.06 281 LYS A CA 1
ATOM 2170 C C . LYS A 1 281 ? -8.739 21.238 33.129 1.00 43.06 281 LYS A C 1
ATOM 2172 O O . LYS A 1 281 ? -7.956 22.098 33.529 1.00 43.06 281 LYS A O 1
ATOM 2177 N N . PHE A 1 282 ? -8.537 20.544 32.012 1.00 46.84 282 PHE A N 1
ATOM 2178 C CA . PHE A 1 282 ? -7.582 21.005 31.007 1.00 46.84 282 PHE A CA 1
ATOM 2179 C C . PHE A 1 282 ? -8.117 22.311 30.390 1.00 46.84 282 PHE A C 1
ATOM 2181 O O . PHE A 1 282 ? -9.327 22.429 30.180 1.00 46.84 282 PHE A O 1
ATOM 2188 N N . PRO A 1 283 ? -7.272 23.329 30.158 1.00 48.81 283 PRO A N 1
ATOM 2189 C CA . PRO A 1 283 ? -7.714 24.556 29.511 1.00 48.81 283 PRO A CA 1
ATOM 2190 C C . PRO A 1 283 ? -8.076 24.268 28.044 1.00 48.81 283 PRO A C 1
ATOM 2192 O O . PRO A 1 283 ? -7.198 24.111 27.199 1.00 48.81 283 PRO A O 1
ATOM 2195 N N . ASN A 1 284 ? -9.377 24.189 27.757 1.00 47.53 284 ASN A N 1
ATOM 2196 C CA . ASN A 1 284 ? -9.927 24.078 26.407 1.00 47.53 284 ASN A CA 1
ATOM 2197 C C . ASN A 1 284 ? -9.756 25.415 25.674 1.00 47.53 284 ASN A C 1
ATOM 2199 O O . ASN A 1 284 ? -10.478 26.365 25.957 1.00 47.53 284 ASN A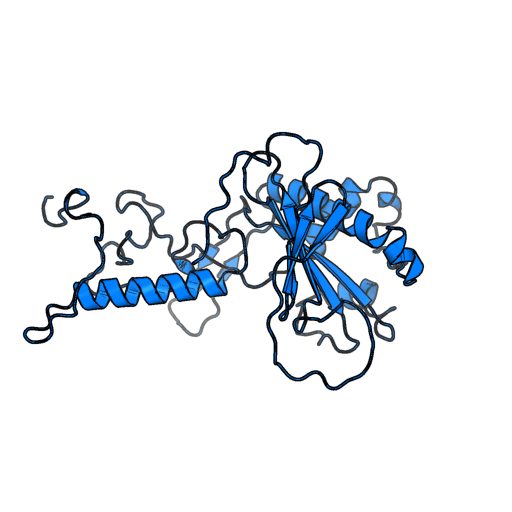 O 1
ATOM 2203 N N . ASN A 1 285 ? -8.813 25.483 24.733 1.00 42.16 285 ASN A N 1
ATOM 2204 C CA . ASN A 1 285 ? -8.633 26.626 23.827 1.00 42.16 285 ASN A CA 1
ATOM 2205 C C . ASN A 1 285 ? -8.930 26.271 22.357 1.00 42.16 285 ASN A C 1
ATOM 2207 O O . ASN A 1 285 ? -8.481 26.974 21.454 1.00 42.16 285 ASN A O 1
ATOM 2211 N N . TYR A 1 286 ? -9.679 25.196 22.102 1.00 46.28 286 TYR A N 1
ATOM 2212 C CA . TYR A 1 286 ? -10.067 24.800 20.751 1.00 46.28 286 TYR A CA 1
ATOM 2213 C C . TYR A 1 286 ? -11.580 24.601 20.670 1.00 46.28 286 TYR A C 1
ATOM 2215 O O . TYR A 1 286 ? -12.140 23.783 21.397 1.00 46.28 286 TYR A O 1
ATOM 2223 N N . ASP A 1 287 ? -12.224 25.351 19.773 1.00 42.50 287 ASP A N 1
ATOM 2224 C CA . ASP A 1 287 ? -13.607 25.127 19.357 1.00 42.50 287 ASP A CA 1
ATOM 2225 C C . ASP A 1 287 ? -13.669 23.813 18.563 1.00 42.50 287 ASP A C 1
ATOM 2227 O O . ASP A 1 287 ? -13.320 23.758 17.380 1.00 42.50 287 ASP A O 1
ATOM 2231 N N . VAL A 1 288 ? -14.058 22.725 19.227 1.00 47.88 288 VAL A N 1
ATOM 2232 C CA . VAL A 1 288 ? -14.358 21.447 18.571 1.00 47.88 288 VAL A CA 1
ATOM 2233 C C . VAL A 1 288 ? -15.818 21.492 18.104 1.00 47.88 288 VAL A C 1
ATOM 2235 O O . VAL A 1 288 ? -16.677 21.875 18.899 1.00 47.88 288 VAL A O 1
ATOM 2238 N N . PRO A 1 289 ? -16.133 21.118 16.848 1.00 42.97 289 PRO A N 1
ATOM 2239 C CA . PRO A 1 289 ? -17.515 21.016 16.398 1.00 42.97 289 PRO A CA 1
ATOM 2240 C C . PRO A 1 289 ? -18.293 20.048 17.289 1.00 42.97 289 PRO A C 1
ATOM 2242 O O . PRO A 1 289 ? -17.830 18.940 17.567 1.00 42.97 289 PRO A O 1
ATOM 2245 N N . ASP A 1 290 ? -19.471 20.474 17.730 1.00 43.34 290 ASP A N 1
ATOM 2246 C CA . ASP A 1 290 ? -20.379 19.635 18.493 1.00 43.34 290 ASP A CA 1
ATOM 2247 C C . ASP A 1 290 ? -20.949 18.537 17.581 1.00 43.34 290 ASP A C 1
ATOM 2249 O O . ASP A 1 290 ? -21.760 18.796 16.694 1.00 43.34 290 ASP A O 1
ATOM 2253 N N . PHE A 1 291 ? -20.473 17.304 17.761 1.00 46.88 291 PHE A N 1
ATOM 2254 C CA . PHE A 1 291 ? -20.979 16.126 17.051 1.00 46.88 291 PHE A CA 1
ATOM 2255 C C . PHE A 1 291 ? -22.080 15.396 17.841 1.00 46.88 291 PHE A C 1
ATOM 2257 O O . PHE A 1 291 ? -22.488 14.304 17.439 1.00 46.88 291 PHE A O 1
ATOM 2264 N N . THR A 1 292 ? -22.564 15.957 18.960 1.00 44.94 292 THR A N 1
ATOM 2265 C CA . THR A 1 292 ? -23.606 15.317 19.783 1.00 44.94 292 THR A CA 1
ATOM 2266 C C . THR A 1 292 ? -24.965 15.232 19.085 1.00 44.94 292 THR A C 1
ATOM 2268 O O . THR A 1 292 ? -25.739 14.333 19.403 1.00 44.94 292 THR A O 1
ATOM 2271 N N . ASP A 1 293 ? -25.198 16.030 18.040 1.00 41.94 293 ASP A N 1
ATOM 2272 C CA . ASP A 1 293 ? -26.394 15.927 17.190 1.00 41.94 293 ASP A CA 1
ATOM 2273 C C . ASP A 1 293 ? -26.361 14.749 16.192 1.00 41.94 293 ASP A C 1
ATOM 2275 O O . ASP A 1 293 ? -27.353 14.497 15.507 1.00 41.94 293 ASP A O 1
ATOM 2279 N N . ILE A 1 294 ? -25.254 13.996 16.079 1.00 45.78 294 ILE A N 1
ATOM 2280 C CA . ILE A 1 294 ? -25.140 12.919 15.073 1.00 45.78 294 ILE A CA 1
ATOM 2281 C C . ILE A 1 294 ? -25.520 11.536 15.619 1.00 45.78 294 ILE A C 1
ATOM 2283 O O . ILE A 1 294 ? -25.858 10.655 14.827 1.00 45.78 294 ILE A O 1
ATOM 2287 N N . TYR A 1 295 ? -25.522 11.301 16.937 1.00 40.81 295 TYR A N 1
ATOM 2288 C CA . TYR A 1 295 ? -25.951 9.998 17.456 1.00 40.81 295 TYR A CA 1
ATOM 2289 C C . TYR A 1 295 ? -26.203 9.995 18.970 1.00 40.81 295 TYR A C 1
ATOM 2291 O O . TYR A 1 295 ? -25.263 10.090 19.761 1.00 40.81 295 TYR A O 1
ATOM 2299 N N . ASN A 1 296 ? -27.461 9.780 19.368 1.00 43.56 296 ASN A N 1
ATOM 2300 C CA . ASN A 1 296 ? -27.830 9.351 20.715 1.00 43.56 296 ASN A CA 1
ATOM 2301 C C . ASN A 1 296 ? -27.857 7.807 20.751 1.00 43.56 296 ASN A C 1
ATOM 2303 O O . ASN A 1 296 ? -28.787 7.210 20.214 1.00 43.56 296 ASN A O 1
ATOM 2307 N N . PRO A 1 297 ? -26.880 7.128 21.381 1.00 41.69 297 PRO A N 1
ATOM 2308 C CA . PRO A 1 297 ? -26.831 5.664 21.440 1.00 41.69 297 PRO A CA 1
ATOM 2309 C C . PRO A 1 297 ? -27.909 5.028 22.343 1.00 41.69 297 PRO A C 1
ATOM 2311 O O . PRO A 1 297 ? -27.848 3.822 22.579 1.00 41.69 297 PRO A O 1
ATOM 2314 N N . TYR A 1 298 ? -28.866 5.809 22.861 1.00 39.00 298 TYR A N 1
ATOM 2315 C CA . TYR A 1 298 ? -29.938 5.353 23.752 1.00 39.00 298 TYR A CA 1
ATOM 2316 C C . TYR A 1 298 ? -31.359 5.481 23.178 1.00 39.00 298 TYR A C 1
ATOM 2318 O O . TYR A 1 298 ? -32.315 5.211 23.901 1.00 39.00 298 TYR A O 1
ATOM 2326 N N . GLU A 1 299 ? -31.527 5.833 21.902 1.00 32.72 299 GLU A N 1
ATOM 2327 C CA . GLU A 1 299 ? -32.834 5.775 21.233 1.00 32.72 299 GLU A CA 1
ATOM 2328 C C . GLU A 1 299 ? -32.831 4.697 20.137 1.00 32.72 299 GLU A C 1
ATOM 2330 O O . GLU A 1 299 ? -32.399 4.938 19.017 1.00 32.72 299 GLU A O 1
ATOM 2335 N N . TYR A 1 300 ? -33.265 3.503 20.570 1.00 41.12 300 TYR A N 1
ATOM 2336 C CA . TYR A 1 300 ? -33.761 2.302 19.866 1.00 41.12 300 TYR A CA 1
ATOM 2337 C C . TYR A 1 300 ? -33.278 1.976 18.444 1.00 41.12 300 TYR A C 1
ATOM 2339 O O . TYR A 1 300 ? -33.775 2.587 17.473 1.00 41.12 300 TYR A O 1
#

Sequence (300 aa):
MCRRVTSDSLAQSEPSKVTMVLYSSTECLYATGNGTFRQVVRMPNSVCRNVSYGPLSSVEFITSMAFLGGQEEDFPDHEIYFAEISKIIPKEQIGFHPIIYKLLISPYENGPMMICLSQLLHPKSRGTVRLQSTNPYDPPLIDPNYFDDPADIESIVRGLKTCRKIGLSEPMRELGVKPFATVLPGFTNLIPDLDLYFKLLARLFVVTLSHQVGTAKMGDPRDPTTVVDPLLRVKGIQGLRVVDASVMPIVPSGNTNIPTIMIAEKASDIIKESMSCASHKFPNNYDVPDFTDIYNPYEY

Radius of gyration: 23.73 Å; Cα contacts (8 Å, |Δi|>4): 372; chains: 1; bounding box: 67×56×68 Å

Nearest PDB structures (foldseek):
  8rpg-assembly1_A  TM=8.770E-01  e=5.352E-12  Streptomyces hiroshimensis
  7r34-assembly2_B  TM=7.396E-01  e=7.629E-12  Chlorella variabilis
  6ys1-assembly1_AAA  TM=7.004E-01  e=7.641E-11  Chlorella variabilis
  3fim-assembly1_B  TM=7.795E-01  e=4.002E-09  Pleurotus eryngii
  8bxl-assembly3_E  TM=8.222E-01  e=5.705E-09  Penicillium expansum

Organism: Araneus ventricosus (NCBI:txid182803)

Secondary structure (DSSP, 8-state):
-PPP--GGG--S--S--EE-EEE-SS-EEEEETTTEEEE----------S---SS--PPSSEEEEEEEEPSSSSSEEEEEEEEEE-S---TTTS---HHHHHHHTGGGTTS-EEEEEEEESS-----EEE-SSS-TTSPPEEE--TT-SHHHHHHHHHHHHHHHHHHTSHHHHHTT-----PPPTT-GGGTT-HHHHHHHHHHHH----S----TT-B--TT-TT-SB-TT-BBTT-TT-B--SGGG-SS--SS-SHHHHHHHHHHHHHHHHHHS--TT------S-----GGG--TT--

InterPro domains:
  IPR007867 Glucose-methanol-choline oxidoreductase, C-terminal [PF05199] (123-264)
  IPR012132 Glucose-methanol-choline oxidoreductase [PTHR11552] (53-274)
  IPR036188 FAD/NAD(P)-binding domain superfamily [G3DSA:3.50.50.60] (211-272)
  IPR036188 FAD/NAD(P)-binding domain superfamily [SSF51905] (211-275)

Mean predicted aligned error: 14.47 Å